Protein 4O1K (pdb70)

Structure (mmCIF, N/CA/C/O backbone):
data_4O1K
#
_entry.id   4O1K
#
_cell.length_a   83.200
_cell.length_b   94.110
_cell.length_c   96.990
_cell.angle_alpha   90.000
_cell.angle_beta   90.000
_cell.angle_gamma   90.000
#
_symmetry.space_group_name_H-M   'F 2 2 2'
#
loop_
_entity.id
_entity.type
_entity.pdbx_description
1 polymer 'Carbonic anhydrase'
2 non-polymer 'ZINC ION'
3 water water
#
loop_
_atom_site.group_PDB
_atom_site.id
_atom_site.type_symbol
_atom_site.label_atom_id
_atom_site.label_alt_id
_atom_site.label_comp_id
_atom_site.label_asym_id
_atom_site.label_entity_id
_atom_site.label_seq_id
_atom_site.pdbx_PDB_ins_code
_atom_site.Cartn_x
_atom_site.Cartn_y
_atom_site.Cartn_z
_atom_site.occupancy
_atom_site.B_iso_or_equiv
_atom_site.auth_seq_id
_atom_site.auth_comp_id
_atom_site.auth_asym_id
_atom_site.auth_atom_id
_atom_site.pdbx_PDB_model_num
ATOM 1 N N . LEU A 1 14 ? 126.658 38.334 -1.477 1.00 105.76 14 LEU A N 1
ATOM 2 C CA . LEU A 1 14 ? 125.625 37.555 -2.143 1.00 104.53 14 LEU A CA 1
ATOM 3 C C . LEU A 1 14 ? 124.281 38.281 -2.014 1.00 105.63 14 LEU A C 1
ATOM 4 O O . LEU A 1 14 ? 123.209 37.666 -2.036 1.00 104.12 14 LEU A O 1
ATOM 9 N N . GLN A 1 15 ? 124.365 39.603 -1.895 1.00 108.25 15 GLN A N 1
ATOM 10 C CA . GLN A 1 15 ? 123.207 40.481 -1.717 1.00 107.34 15 GLN A CA 1
ATOM 11 C C . GLN A 1 15 ? 122.094 40.366 -2.782 1.00 108.33 15 GLN A C 1
ATOM 12 O O . GLN A 1 15 ? 120.924 40.621 -2.492 1.00 106.45 15 GLN A O 1
ATOM 18 N N . GLU A 1 16 ? 122.449 39.965 -4.000 1.00 112.40 16 GLU A N 1
ATOM 19 C CA . GLU A 1 16 ? 121.484 39.908 -5.105 1.00 115.59 16 GLU A CA 1
ATOM 20 C C . GLU A 1 16 ? 120.483 38.733 -5.051 1.00 121.12 16 GLU A C 1
ATOM 21 O O . GLU A 1 16 ? 119.312 38.896 -5.410 1.00 120.55 16 GLU A O 1
ATOM 27 N N . THR A 1 17 ? 120.957 37.568 -4.601 1.00 128.33 17 THR A N 1
ATOM 28 C CA . THR A 1 17 ? 120.199 36.300 -4.577 1.00 134.94 17 THR A CA 1
ATOM 29 C C . THR A 1 17 ? 118.721 36.390 -4.159 1.00 136.61 17 THR A C 1
ATOM 30 O O . THR A 1 17 ? 117.871 35.664 -4.683 1.00 134.96 17 THR A O 1
ATOM 34 N N . HIS A 1 18 ? 118.421 37.280 -3.222 1.00 141.00 18 HIS A N 1
ATOM 35 C CA . HIS A 1 18 ? 117.064 37.404 -2.698 1.00 140.71 18 HIS A CA 1
ATOM 36 C C . HIS A 1 18 ? 116.164 38.302 -3.565 1.00 129.83 18 HIS A C 1
ATOM 37 O O . HIS A 1 18 ? 115.008 37.959 -3.827 1.00 129.21 18 HIS A O 1
ATOM 44 N N . ASP A 1 19 ? 116.708 39.429 -4.028 1.00 115.75 19 ASP A N 1
ATOM 45 C CA . ASP A 1 19 ? 116.005 40.326 -4.946 1.00 104.45 19 ASP A CA 1
ATOM 46 C C . ASP A 1 19 ? 115.588 39.570 -6.208 1.00 93.31 19 ASP A C 1
ATOM 47 O O . ASP A 1 19 ? 114.686 39.994 -6.935 1.00 88.69 19 ASP A O 1
ATOM 52 N N . LYS A 1 20 ? 116.269 38.453 -6.461 1.00 88.59 20 LYS A N 1
ATOM 53 C CA . LYS A 1 20 ? 115.922 37.539 -7.549 1.00 83.27 20 LYS A CA 1
ATOM 54 C C . LYS A 1 20 ? 114.609 36.796 -7.296 1.00 75.01 20 LYS A C 1
ATOM 55 O O . LYS A 1 20 ? 113.866 36.496 -8.236 1.00 73.47 20 LYS A O 1
ATOM 61 N N . VAL A 1 21 ? 114.339 36.478 -6.032 1.00 68.14 21 VAL A N 1
ATOM 62 C CA . VAL A 1 21 ? 113.103 35.797 -5.662 1.00 65.29 21 VAL A CA 1
ATOM 63 C C . VAL A 1 21 ? 111.869 36.610 -6.088 1.00 64.10 21 VAL A C 1
ATOM 64 O O . VAL A 1 21 ? 110.825 36.036 -6.432 1.00 62.80 21 VAL A O 1
ATOM 68 N N . PHE A 1 22 ? 111.988 37.938 -6.097 1.00 56.00 22 PHE A N 1
ATOM 69 C CA . PHE A 1 22 ? 110.856 38.766 -6.487 1.00 55.26 22 PHE A CA 1
ATOM 70 C C . PHE A 1 22 ? 110.617 38.768 -8.003 1.00 55.63 22 PHE A C 1
ATOM 71 O O . PHE A 1 22 ? 109.469 38.812 -8.459 1.00 55.26 22 PHE A O 1
ATOM 79 N N . GLU A 1 23 ? 111.697 38.688 -8.776 1.00 56.53 23 GLU A N 1
ATOM 80 C CA . GLU A 1 23 ? 111.578 38.597 -10.224 1.00 64.29 23 GLU A CA 1
ATOM 81 C C . GLU A 1 23 ? 110.966 37.240 -10.603 1.00 62.61 23 GLU A C 1
ATOM 82 O O . GLU A 1 23 ? 110.104 37.168 -11.474 1.00 63.45 23 GLU A O 1
ATOM 88 N N . ASN A 1 24 ? 111.391 36.172 -9.932 1.00 57.31 24 ASN A N 1
ATOM 89 C CA . ASN A 1 24 ? 110.837 34.849 -10.200 1.00 59.98 24 ASN A CA 1
ATOM 90 C C . ASN A 1 24 ? 109.358 34.751 -9.796 1.00 60.19 24 ASN A C 1
ATOM 91 O O . ASN A 1 24 ? 108.589 33.992 -10.400 1.00 59.07 24 ASN A O 1
ATOM 96 N N . ASN A 1 25 ? 108.972 35.520 -8.777 1.00 56.56 25 ASN A N 1
ATOM 97 C CA . ASN A 1 25 ? 107.568 35.620 -8.375 1.00 57.80 25 ASN A CA 1
ATOM 98 C C . ASN A 1 25 ? 106.685 36.292 -9.434 1.00 61.25 25 ASN A C 1
ATOM 99 O O . ASN A 1 25 ? 105.604 35.790 -9.750 1.00 60.58 25 ASN A O 1
ATOM 104 N N . LYS A 1 26 ? 107.142 37.420 -9.978 1.00 64.13 26 LYS A N 1
ATOM 105 C CA . LYS A 1 26 ? 106.409 38.097 -11.051 1.00 67.75 26 LYS A CA 1
ATOM 106 C C . LYS A 1 26 ? 106.290 37.218 -12.298 1.00 65.83 26 LYS A C 1
ATOM 107 O O . LYS A 1 26 ? 105.235 37.174 -12.943 1.00 62.34 26 LYS A O 1
ATOM 113 N N . SER A 1 27 ? 107.381 36.529 -12.629 1.00 67.19 27 SER A N 1
ATOM 114 C CA . SER A 1 27 ? 107.408 35.585 -13.741 1.00 66.58 27 SER A CA 1
ATOM 115 C C . SER A 1 27 ? 106.388 34.474 -13.548 1.00 66.39 27 SER A C 1
ATOM 116 O O . SER A 1 27 ? 105.680 34.112 -14.487 1.00 68.55 27 SER A O 1
ATOM 119 N N . TRP A 1 28 ? 106.314 33.939 -12.332 1.00 61.40 28 TRP A N 1
ATOM 120 C CA . TRP A 1 28 ? 105.358 32.879 -12.031 1.00 59.90 28 TRP A CA 1
ATOM 121 C C . TRP A 1 28 ? 103.917 33.375 -12.118 1.00 57.70 28 TRP A C 1
ATOM 122 O O . TRP A 1 28 ? 103.058 32.686 -12.665 1.00 58.40 28 TRP A O 1
ATOM 133 N N . ALA A 1 29 ? 103.658 34.564 -11.574 1.00 56.99 29 ALA A N 1
ATOM 134 C CA . ALA A 1 29 ? 102.338 35.196 -11.678 1.00 58.02 29 ALA A CA 1
ATOM 135 C C . ALA A 1 29 ? 101.897 35.417 -13.137 1.00 61.31 29 ALA A C 1
ATOM 136 O O . ALA A 1 29 ? 100.732 35.198 -13.488 1.00 60.42 29 ALA A O 1
ATOM 138 N N . THR A 1 30 ? 102.832 35.862 -13.972 1.00 63.60 30 THR A N 1
ATOM 139 C CA . THR A 1 30 ? 102.527 36.207 -15.358 1.00 68.98 30 THR A CA 1
ATOM 140 C C . THR A 1 30 ? 102.159 34.968 -16.179 1.00 76.12 30 THR A C 1
ATOM 141 O O . THR A 1 30 ? 101.176 34.971 -16.930 1.00 78.51 30 THR A O 1
ATOM 145 N N . GLU A 1 31 ? 102.958 33.916 -16.035 1.00 81.01 31 GLU A N 1
ATOM 146 C CA . GLU A 1 31 ? 102.729 32.670 -16.755 1.00 86.34 31 GLU A CA 1
ATOM 147 C C . GLU A 1 31 ? 101.459 31.969 -16.267 1.00 84.37 31 GLU A C 1
ATOM 148 O O . GLU A 1 31 ? 100.780 31.295 -17.042 1.00 85.71 31 GLU A O 1
ATOM 154 N N . GLN A 1 32 ? 101.135 32.131 -14.986 1.00 77.55 32 GLN A N 1
ATOM 155 C CA . GLN A 1 32 ? 99.941 31.506 -14.431 1.00 77.52 32 GLN A CA 1
ATOM 156 C C . GLN A 1 32 ? 98.678 32.165 -15.000 1.00 78.93 32 GLN A C 1
ATOM 157 O O . GLN A 1 32 ? 97.657 31.499 -15.197 1.00 78.81 32 GLN A O 1
ATOM 163 N N . VAL A 1 33 ? 98.761 33.473 -15.260 1.00 79.77 33 VAL A N 1
ATOM 164 C CA . VAL A 1 33 ? 97.714 34.208 -15.978 1.00 80.56 33 VAL A CA 1
ATOM 165 C C . VAL A 1 33 ? 97.723 33.784 -17.445 1.00 83.34 33 VAL A C 1
ATOM 166 O O . VAL A 1 33 ? 96.672 33.603 -18.061 1.00 85.40 33 VAL A O 1
ATOM 170 N N . ALA A 1 34 ? 98.922 33.612 -17.992 1.00 83.14 34 ALA A N 1
ATOM 171 C CA . ALA A 1 34 ? 99.076 33.061 -19.329 1.00 85.58 34 ALA A CA 1
ATOM 172 C C . ALA A 1 34 ? 98.453 31.666 -19.418 1.00 89.56 34 ALA A C 1
ATOM 173 O O . ALA A 1 34 ? 97.730 31.371 -20.367 1.00 92.93 34 ALA A O 1
ATOM 175 N N . LYS A 1 35 ? 98.733 30.812 -18.435 1.00 89.89 35 LYS A N 1
ATOM 176 C CA . LYS A 1 35 ? 98.168 29.459 -18.406 1.00 90.55 35 LYS A CA 1
ATOM 177 C C . LYS A 1 35 ? 96.647 29.474 -18.189 1.00 91.55 35 LYS A C 1
ATOM 178 O O . LYS A 1 35 ? 95.927 28.631 -18.732 1.00 92.72 35 LYS A O 1
ATOM 184 N N . ASP A 1 36 ? 96.171 30.442 -17.404 1.00 68.11 36 ASP A N 1
ATOM 185 C CA . ASP A 1 36 ? 94.748 30.589 -17.080 1.00 67.85 36 ASP A CA 1
ATOM 186 C C . ASP A 1 36 ? 94.461 32.022 -16.598 1.00 66.73 36 ASP A C 1
ATOM 187 O O . ASP A 1 36 ? 95.026 32.468 -15.601 1.00 64.15 36 ASP A O 1
ATOM 192 N N . PRO A 1 37 ? 93.560 32.736 -17.293 1.00 68.03 37 PRO A N 1
ATOM 193 C CA . PRO A 1 37 ? 93.227 34.139 -16.987 1.00 67.75 37 PRO A CA 1
ATOM 194 C C . PRO A 1 37 ? 92.476 34.348 -15.665 1.00 65.44 37 PRO A C 1
ATOM 195 O O . PRO A 1 37 ? 92.617 35.422 -15.068 1.00 65.47 37 PRO A O 1
ATOM 199 N N . ASP A 1 38 ? 91.684 33.360 -15.241 1.00 65.40 38 ASP A N 1
ATOM 200 C CA . ASP A 1 38 ? 90.929 33.437 -13.983 1.00 64.86 38 ASP A CA 1
ATOM 201 C C . ASP A 1 38 ? 91.667 32.786 -12.815 1.00 61.32 38 ASP A C 1
ATOM 202 O O . ASP A 1 38 ? 91.069 32.536 -11.764 1.00 57.92 38 ASP A O 1
ATOM 207 N N . PHE A 1 39 ? 92.958 32.511 -13.000 1.00 61.27 39 PHE A N 1
ATOM 208 C CA . PHE A 1 39 ? 93.743 31.800 -11.995 1.00 59.65 39 PHE A CA 1
ATOM 209 C C . PHE A 1 39 ? 93.667 32.500 -10.643 1.00 59.30 39 PHE A C 1
ATOM 210 O O . PHE A 1 39 ? 93.438 31.858 -9.614 1.00 56.89 39 PHE A O 1
ATOM 218 N N . PHE A 1 40 ? 93.844 33.819 -10.651 1.00 59.32 40 PHE A N 1
ATOM 219 C CA . PHE A 1 40 ? 93.844 34.589 -9.411 1.00 61.11 40 PHE A CA 1
ATOM 220 C C . PHE A 1 40 ? 92.437 35.025 -9.024 1.00 64.97 40 PHE A C 1
ATOM 221 O O . PHE A 1 40 ? 92.202 35.483 -7.906 1.00 65.76 40 PHE A O 1
ATOM 229 N N . LYS A 1 41 ? 91.502 34.860 -9.952 1.00 68.59 41 LYS A N 1
ATOM 230 C CA . LYS A 1 41 ? 90.092 35.063 -9.657 1.00 72.54 41 LYS A CA 1
ATOM 231 C C . LYS A 1 41 ? 89.551 33.826 -8.925 1.00 74.13 41 LYS A C 1
ATOM 232 O O . LYS A 1 41 ? 88.839 33.943 -7.922 1.00 74.54 41 LYS A O 1
ATOM 238 N N . LYS A 1 42 ? 89.916 32.642 -9.416 1.00 74.24 42 LYS A N 1
ATOM 239 C CA . LYS A 1 42 ? 89.590 31.385 -8.741 1.00 73.79 42 LYS A CA 1
ATOM 240 C C . LYS A 1 42 ? 90.157 31.370 -7.317 1.00 75.11 42 LYS A C 1
ATOM 241 O O . LYS A 1 42 ? 89.439 31.112 -6.346 1.00 76.15 42 LYS A O 1
ATOM 247 N N . LEU A 1 43 ? 91.450 31.667 -7.213 1.00 74.22 43 LEU A N 1
ATOM 248 C CA . LEU A 1 43 ? 92.170 31.740 -5.942 1.00 72.86 43 LEU A CA 1
ATOM 249 C C . LEU A 1 43 ? 91.458 32.561 -4.864 1.00 76.28 43 LEU A C 1
ATOM 250 O O . LEU A 1 43 ? 91.537 32.245 -3.673 1.00 74.16 43 LEU A O 1
ATOM 255 N N . ALA A 1 44 ? 90.761 33.610 -5.288 1.00 82.59 44 ALA A N 1
ATOM 256 C CA . ALA A 1 44 ? 90.201 34.596 -4.366 1.00 88.16 44 ALA A CA 1
ATOM 257 C C . ALA A 1 44 ? 88.916 34.158 -3.656 1.00 91.73 44 ALA A C 1
ATOM 258 O O . ALA A 1 44 ? 88.740 34.428 -2.461 1.00 92.00 44 ALA A O 1
ATOM 260 N N . ALA A 1 45 ? 88.015 33.512 -4.396 1.00 93.94 45 ALA A N 1
ATOM 261 C CA . ALA A 1 45 ? 86.770 33.003 -3.823 1.00 93.66 45 ALA A CA 1
ATOM 262 C C . ALA A 1 45 ? 87.022 31.667 -3.125 1.00 92.19 45 ALA A C 1
ATOM 263 O O . ALA A 1 45 ? 87.202 30.638 -3.777 1.00 92.89 45 ALA A O 1
ATOM 265 N N . GLY A 1 46 ? 87.029 31.690 -1.795 1.00 88.27 46 GLY A N 1
ATOM 266 C CA . GLY A 1 46 ? 87.489 30.554 -1.019 1.00 84.64 46 GLY A CA 1
ATOM 267 C C . GLY A 1 46 ? 86.480 29.488 -0.641 1.00 80.05 46 GLY A C 1
ATOM 268 O O . GLY A 1 46 ? 85.628 29.692 0.229 1.00 78.83 46 GLY A O 1
ATOM 269 N N . GLN A 1 47 ? 86.588 28.339 -1.299 1.00 76.86 47 GLN A N 1
ATOM 270 C CA . GLN A 1 47 ? 85.919 27.129 -0.835 1.00 70.92 47 GLN A CA 1
ATOM 271 C C . GLN A 1 47 ? 86.845 26.471 0.179 1.00 63.75 47 GLN A C 1
ATOM 272 O O . GLN A 1 47 ? 88.062 26.464 -0.019 1.00 63.67 47 GLN A O 1
ATOM 278 N N . ASN A 1 48 ? 86.285 25.960 1.274 1.00 54.18 48 ASN A N 1
ATOM 279 C CA . ASN A 1 48 ? 87.103 25.385 2.336 1.00 49.95 48 ASN A CA 1
ATOM 280 C C . ASN A 1 48 ? 87.931 24.232 1.796 1.00 43.29 48 ASN A C 1
ATOM 281 O O . ASN A 1 48 ? 87.500 23.538 0.881 1.00 36.38 48 ASN A O 1
ATOM 286 N N . PRO A 1 49 ? 89.130 24.022 2.358 1.00 46.62 49 PRO A N 1
ATOM 287 C CA . PRO A 1 49 ? 89.905 22.839 1.971 1.00 45.81 49 PRO A CA 1
ATOM 288 C C . PRO A 1 49 ? 89.156 21.557 2.299 1.00 41.13 49 PRO A C 1
ATOM 289 O O . PRO A 1 49 ? 88.425 21.496 3.295 1.00 42.86 49 PRO A O 1
ATOM 293 N N . GLU A 1 50 ? 89.338 20.544 1.460 1.00 37.23 50 GLU A N 1
ATOM 294 C CA . GLU A 1 50 ? 88.788 19.223 1.714 1.00 36.60 50 GLU A CA 1
ATOM 295 C C . GLU A 1 50 ? 89.753 18.398 2.557 1.00 34.60 50 GLU A C 1
ATOM 296 O O . GLU A 1 50 ? 89.351 17.399 3.161 1.00 35.14 50 GLU A O 1
ATOM 302 N N . TYR A 1 51 ? 91.019 18.817 2.586 1.00 32.85 51 TYR A N 1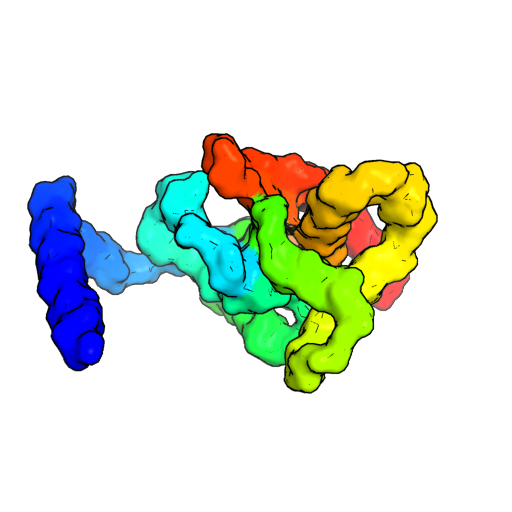
ATOM 303 C CA . TYR A 1 51 ? 92.092 18.071 3.273 1.00 28.56 51 TYR A CA 1
ATOM 304 C C . TYR A 1 51 ? 92.800 18.904 4.306 1.00 30.61 51 TYR A C 1
ATOM 305 O O . TYR A 1 51 ? 93.070 20.086 4.062 1.00 31.60 51 TYR A O 1
ATOM 314 N N . LEU A 1 52 ? 93.142 18.262 5.429 1.00 28.86 52 LEU A N 1
ATOM 315 C CA . LEU A 1 52 ? 94.221 18.693 6.313 1.00 30.18 52 LEU A CA 1
ATOM 316 C C . LEU A 1 52 ? 95.428 17.789 6.023 1.00 30.72 52 LEU A C 1
ATOM 317 O O . LEU A 1 52 ? 95.325 16.571 6.071 1.00 31.91 52 LEU A O 1
ATOM 322 N N . TRP A 1 53 ? 96.557 18.387 5.680 1.00 29.54 53 TRP A N 1
ATOM 323 C CA . TRP A 1 53 ? 97.756 17.633 5.334 1.00 27.17 53 TRP A CA 1
ATOM 324 C C . TRP A 1 53 ? 98.782 17.920 6.402 1.00 25.26 53 TRP A C 1
ATOM 325 O O . TRP A 1 53 ? 99.146 19.080 6.619 1.00 28.99 53 TRP A O 1
ATOM 336 N N . ILE A 1 54 ? 99.270 16.877 7.054 1.00 23.13 54 ILE A N 1
ATOM 337 C CA . ILE A 1 54 ? 100.337 17.021 8.052 1.00 22.31 54 ILE A CA 1
ATOM 338 C C . ILE A 1 54 ? 101.579 16.361 7.478 1.00 27.37 54 ILE A C 1
ATOM 339 O O . ILE A 1 54 ? 101.641 15.133 7.344 1.00 24.59 54 ILE A O 1
ATOM 344 N N . GLY A 1 55 ? 102.557 17.173 7.096 1.00 27.24 55 GLY A N 1
ATOM 345 C CA . GLY A 1 55 ? 103.733 16.631 6.422 1.00 24.55 55 GLY A CA 1
ATOM 346 C C . GLY A 1 55 ? 105.022 17.085 7.068 1.00 25.95 55 GLY A C 1
ATOM 347 O O . GLY A 1 55 ? 105.007 17.767 8.095 1.00 22.20 55 GLY A O 1
ATOM 348 N N . CYS A 1 56 ? 106.155 16.715 6.480 1.00 26.60 56 CYS A N 1
ATOM 349 C CA . CYS A 1 56 ? 107.445 17.042 7.118 1.00 27.41 56 CYS A CA 1
ATOM 350 C C . CYS A 1 56 ? 108.114 18.286 6.534 1.00 31.17 56 CYS A C 1
ATOM 351 O O . CYS A 1 56 ? 108.046 18.541 5.315 1.00 27.29 56 CYS A O 1
ATOM 354 N N . SER A 1 57 ? 108.769 19.060 7.396 1.00 24.44 57 SER A N 1
ATOM 355 C CA . SER A 1 57 ? 109.437 20.279 6.974 1.00 24.77 57 SER A CA 1
ATOM 356 C C . SER A 1 57 ? 110.586 20.011 5.994 1.00 27.48 57 SER A C 1
ATOM 357 O O . SER A 1 57 ? 110.974 20.911 5.252 1.00 29.35 57 SER A O 1
ATOM 360 N N . ASP A 1 58 ? 111.164 18.814 6.055 1.00 25.99 58 ASP A N 1
ATOM 361 C CA . ASP A 1 58 ? 112.332 18.511 5.214 1.00 33.68 58 ASP A CA 1
ATOM 362 C C . ASP A 1 58 ? 112.013 17.661 4.017 1.00 38.98 58 ASP A C 1
ATOM 363 O O . ASP A 1 58 ? 112.936 17.190 3.346 1.00 42.23 58 ASP A O 1
ATOM 368 N N . SER A 1 59 ? 110.725 17.452 3.760 1.00 38.33 59 SER A N 1
ATOM 369 C CA . SER A 1 59 ? 110.290 16.862 2.500 1.00 42.94 59 SER A CA 1
ATOM 370 C C . SER A 1 59 ? 110.487 17.954 1.447 1.00 44.29 59 SER A C 1
ATOM 371 O O . SER A 1 59 ? 110.516 19.134 1.784 1.00 44.05 59 SER A O 1
ATOM 374 N N . ARG A 1 60 ? 110.663 17.577 0.183 1.00 48.68 60 ARG A N 1
ATOM 375 C CA . ARG A 1 60 ? 111.170 18.549 -0.799 1.00 51.69 60 ARG A CA 1
ATOM 376 C C . ARG A 1 60 ? 110.146 19.047 -1.818 1.00 53.12 60 ARG A C 1
ATOM 377 O O . 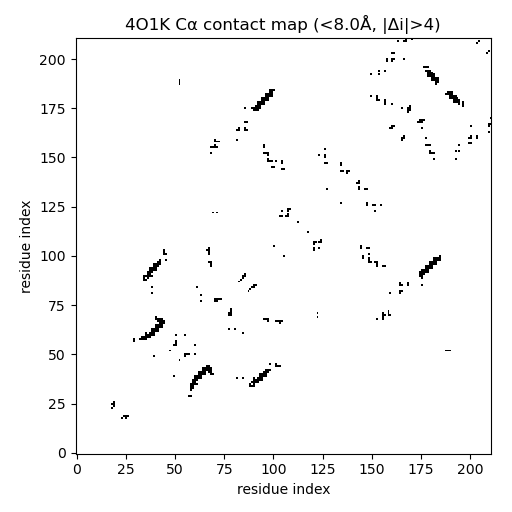ARG A 1 60 ? 110.346 20.085 -2.451 1.00 59.06 60 ARG A O 1
ATOM 385 N N . ILE A 1 61 ? 109.067 18.296 -1.991 1.00 50.08 61 ILE A N 1
ATOM 386 C CA . ILE A 1 61 ? 108.034 18.656 -2.949 1.00 48.66 61 ILE A CA 1
ATOM 387 C C . ILE A 1 61 ? 106.779 18.951 -2.135 1.00 44.29 61 ILE A C 1
ATOM 388 O O . ILE A 1 61 ? 106.450 18.188 -1.235 1.00 43.99 61 ILE A O 1
ATOM 393 N N . PRO A 1 62 ? 106.084 20.055 -2.445 1.00 41.43 62 PRO A N 1
ATOM 394 C CA . PRO A 1 62 ? 104.822 20.432 -1.791 1.00 42.03 62 PRO A CA 1
ATOM 395 C C . PRO A 1 62 ? 103.723 19.400 -2.050 1.00 42.49 62 PRO A C 1
ATOM 396 O O . PRO A 1 62 ? 103.685 18.812 -3.131 1.00 39.41 62 PRO A O 1
ATOM 400 N N . ALA A 1 63 ? 102.846 19.200 -1.067 1.00 41.36 63 ALA A N 1
ATOM 401 C CA . ALA A 1 63 ? 101.727 18.263 -1.171 1.00 40.24 63 ALA A CA 1
ATOM 402 C C . ALA A 1 63 ? 100.899 18.466 -2.427 1.00 42.26 63 ALA A C 1
ATOM 403 O O . ALA A 1 63 ? 100.416 17.502 -3.044 1.00 45.08 63 ALA A O 1
ATOM 405 N N . GLU A 1 64 ? 100.723 19.738 -2.769 1.00 48.09 64 GLU A N 1
ATOM 406 C CA . GLU A 1 64 ? 99.883 20.161 -3.876 1.00 53.62 64 GLU A CA 1
ATOM 407 C C . GLU A 1 64 ? 100.443 19.631 -5.189 1.00 56.15 64 GLU A C 1
ATOM 408 O O . GLU A 1 64 ? 99.698 19.267 -6.104 1.00 58.96 64 GLU A O 1
ATOM 414 N N . GLN A 1 65 ? 101.768 19.569 -5.262 1.00 56.90 65 GLN A N 1
ATOM 415 C CA . GLN A 1 65 ? 102.450 18.977 -6.409 1.00 58.06 65 GLN A CA 1
ATOM 416 C C . GLN A 1 65 ? 102.302 17.455 -6.443 1.00 52.56 65 GLN A C 1
ATOM 417 O O . GLN A 1 65 ? 101.831 16.893 -7.433 1.00 52.93 65 GLN A O 1
ATOM 423 N N . ILE A 1 66 ? 102.727 16.804 -5.359 1.00 45.33 66 ILE A N 1
ATOM 424 C CA . ILE A 1 66 ? 102.682 15.347 -5.212 1.00 45.40 66 ILE A CA 1
ATOM 425 C C . ILE A 1 66 ? 101.313 14.757 -5.522 1.00 49.98 66 ILE A C 1
ATOM 426 O O . ILE A 1 66 ? 101.211 13.641 -6.054 1.00 54.13 66 ILE A O 1
ATOM 431 N N . THR A 1 67 ? 100.259 15.489 -5.167 1.00 49.67 67 THR A N 1
ATOM 432 C CA . THR A 1 67 ? 98.916 14.910 -5.176 1.00 49.47 67 THR A CA 1
ATOM 433 C C . THR A 1 67 ? 98.040 15.382 -6.317 1.00 50.68 67 THR A C 1
ATOM 434 O O . THR A 1 67 ? 97.015 14.756 -6.597 1.00 49.45 67 THR A O 1
ATOM 438 N N . GLY A 1 68 ? 98.427 16.491 -6.944 1.00 54.63 68 GLY A N 1
ATOM 439 C CA . GLY A 1 68 ? 97.648 17.092 -8.015 1.00 59.95 68 GLY A CA 1
ATOM 440 C C . GLY A 1 68 ? 96.464 17.889 -7.493 1.00 60.84 68 GLY A C 1
ATOM 441 O O . GLY A 1 68 ? 95.564 18.254 -8.260 1.00 60.41 68 GLY A O 1
ATOM 442 N N . LEU A 1 69 ? 96.467 18.154 -6.187 1.00 56.43 69 LEU A N 1
ATOM 443 C CA . LEU A 1 69 ? 95.396 18.916 -5.556 1.00 52.80 69 LEU A CA 1
ATOM 444 C C . LEU A 1 69 ? 95.422 20.382 -5.972 1.00 52.98 69 LEU A C 1
ATOM 445 O O . LEU A 1 69 ? 96.483 20.953 -6.237 1.00 55.64 69 LEU A O 1
ATOM 450 N N . GLN A 1 70 ? 94.245 20.990 -6.027 1.00 51.01 70 GLN A N 1
ATOM 451 C CA . GLN A 1 70 ? 94.148 22.387 -6.436 1.00 52.40 70 GLN A CA 1
ATOM 452 C C . GLN A 1 70 ? 94.472 23.335 -5.288 1.00 52.07 70 GLN A C 1
ATOM 453 O O . GLN A 1 70 ? 94.325 22.964 -4.128 1.00 50.95 70 GLN A O 1
ATOM 459 N N . PRO A 1 71 ? 94.951 24.552 -5.604 1.00 51.06 71 PRO A N 1
ATOM 460 C CA . PRO A 1 71 ? 95.286 25.498 -4.530 1.00 52.55 71 PRO A CA 1
ATOM 461 C C . PRO A 1 71 ? 94.069 25.789 -3.659 1.00 52.90 71 PRO A C 1
ATOM 462 O O . PRO A 1 71 ? 92.977 26.073 -4.170 1.00 54.88 71 PRO A O 1
ATOM 466 N N . GLY A 1 72 ? 94.252 25.694 -2.350 1.00 50.81 72 GLY A N 1
ATOM 467 C CA . GLY A 1 72 ? 93.159 25.919 -1.428 1.00 51.50 72 GLY A CA 1
ATOM 468 C C . GLY A 1 72 ? 92.472 24.621 -1.055 1.00 49.59 72 GLY A C 1
ATOM 469 O O . GLY A 1 72 ? 91.620 24.604 -0.164 1.00 51.91 72 GLY A O 1
ATOM 470 N N . ASP A 1 73 ? 92.833 23.530 -1.726 1.00 45.23 73 ASP A N 1
ATOM 471 C CA . ASP A 1 73 ? 92.202 22.252 -1.435 1.00 44.46 73 ASP A CA 1
ATOM 472 C C . ASP A 1 73 ? 92.824 21.643 -0.207 1.00 43.32 73 ASP A C 1
ATOM 473 O O . ASP A 1 73 ? 92.203 20.809 0.443 1.00 37.44 73 ASP A O 1
ATOM 478 N N . ALA A 1 74 ? 94.060 22.044 0.081 1.00 38.45 74 ALA A N 1
ATOM 479 C CA . ALA A 1 74 ? 94.775 21.509 1.236 1.00 36.52 74 ALA A CA 1
ATOM 480 C C . ALA A 1 74 ? 95.135 22.602 2.217 1.00 34.21 74 ALA A C 1
ATOM 481 O O . ALA A 1 74 ? 95.660 23.677 1.875 1.00 37.31 74 ALA A O 1
ATOM 483 N N . PHE A 1 75 ? 94.823 22.320 3.460 1.00 33.17 75 PHE A N 1
ATOM 484 C CA . PHE A 1 75 ? 95.249 23.132 4.567 1.00 32.20 75 PHE A CA 1
ATOM 485 C C . PHE A 1 75 ? 96.467 22.395 5.065 1.00 27.63 75 PHE A C 1
ATOM 486 O O . PHE A 1 75 ? 96.355 21.216 5.344 1.00 26.66 75 PHE A O 1
ATOM 494 N N . VAL A 1 76 ? 97.625 23.057 5.200 1.00 26.10 76 VAL A N 1
ATOM 495 C CA . VAL A 1 76 ? 98.881 22.325 5.379 1.00 24.34 76 VAL A CA 1
ATOM 496 C C . VAL A 1 76 ? 99.619 22.691 6.679 1.00 26.47 76 VAL A C 1
ATOM 497 O O . VAL A 1 76 ? 99.834 23.875 6.976 1.00 28.38 76 VAL A O 1
ATOM 501 N N . HIS A 1 77 ? 99.971 21.676 7.450 1.00 24.59 77 HIS A N 1
ATOM 502 C CA . HIS A 1 77 ? 100.888 21.847 8.574 1.00 26.25 77 HIS A CA 1
ATOM 503 C C . HIS A 1 77 ? 102.145 21.059 8.239 1.00 24.47 77 HIS A C 1
ATOM 504 O O . HIS A 1 77 ? 102.055 19.926 7.836 1.00 24.01 77 HIS A O 1
ATOM 511 N N . ARG A 1 78 ? 103.321 21.656 8.413 1.00 24.99 78 ARG A N 1
ATOM 512 C CA . ARG A 1 78 ? 104.550 20.894 8.196 1.00 22.80 78 ARG A CA 1
ATOM 513 C C . ARG A 1 78 ? 105.465 21.115 9.372 1.00 20.51 78 ARG A C 1
ATOM 514 O O . ARG A 1 78 ? 105.682 22.281 9.782 1.00 24.23 78 ARG A O 1
ATOM 522 N N . ASN A 1 79 ? 105.989 20.014 9.917 1.00 21.42 79 ASN A N 1
ATOM 523 C CA . ASN A 1 79 ? 106.909 20.129 11.068 1.00 23.53 79 ASN A CA 1
ATOM 524 C C . ASN A 1 79 ? 107.986 19.075 10.942 1.00 25.08 79 ASN A C 1
ATOM 525 O O . ASN A 1 79 ? 107.927 18.281 10.027 1.00 25.96 79 ASN A O 1
ATOM 530 N N . ILE A 1 80 ? 108.982 19.070 11.819 1.00 22.80 80 ILE A N 1
ATOM 531 C CA . ILE A 1 80 ? 110.064 18.092 11.659 1.00 24.81 80 ILE A CA 1
ATOM 532 C C . ILE A 1 80 ? 109.533 16.682 11.951 1.00 27.31 80 ILE A C 1
ATOM 533 O O . ILE A 1 80 ? 109.093 16.373 13.069 1.00 22.27 80 ILE A O 1
ATOM 538 N N . ALA A 1 81 ? 109.569 15.838 10.915 1.00 26.76 81 ALA A N 1
ATOM 539 C CA . ALA A 1 81 ? 109.136 14.442 10.951 1.00 29.60 81 ALA A CA 1
ATOM 540 C C . ALA A 1 81 ? 107.641 14.233 11.103 1.00 30.26 81 ALA A C 1
ATOM 541 O O . ALA A 1 81 ? 107.196 13.170 11.517 1.00 31.30 81 ALA A O 1
ATOM 543 N N . ASN A 1 82 ? 106.861 15.241 10.712 1.00 28.92 82 ASN A N 1
ATOM 544 C CA . ASN A 1 82 ? 105.412 15.095 10.600 1.00 26.36 82 ASN A CA 1
ATOM 545 C C . ASN A 1 82 ? 104.775 14.506 11.855 1.00 25.63 82 ASN A C 1
ATOM 546 O O . ASN A 1 82 ? 104.003 13.532 11.773 1.00 23.28 82 ASN A O 1
ATOM 551 N N . LEU A 1 83 ? 105.133 15.085 13.007 1.00 22.74 83 LEU A N 1
ATOM 552 C CA . LEU A 1 83 ? 104.649 14.610 14.301 1.00 22.40 83 LEU A CA 1
ATOM 553 C C . LEU A 1 83 ? 103.317 15.216 14.737 1.00 22.79 83 LEU A C 1
ATOM 554 O O . LEU A 1 83 ? 103.026 16.400 14.484 1.00 25.05 83 LEU A O 1
ATOM 559 N N . VAL A 1 84 ? 102.510 14.401 15.431 1.00 22.40 84 VAL A N 1
ATOM 560 C CA . VAL A 1 84 ? 101.282 14.895 16.052 1.00 22.59 84 VAL A CA 1
ATOM 561 C C . VAL A 1 84 ? 101.435 14.626 17.555 1.00 24.89 84 VAL A C 1
ATOM 562 O O . VAL A 1 84 ? 101.169 13.504 18.017 1.00 25.59 84 VAL A O 1
ATOM 566 N N . CYS A 1 85 ? 101.917 15.639 18.283 1.00 27.32 85 CYS A N 1
ATOM 567 C CA . CYS A 1 85 ? 102.265 15.486 19.720 1.00 30.55 85 CYS A CA 1
ATOM 568 C C . CYS A 1 85 ? 101.126 16.027 20.574 1.00 32.85 85 CYS A C 1
ATOM 569 O O . CYS A 1 85 ? 100.632 17.132 20.323 1.00 32.84 85 CYS A O 1
ATOM 572 N N . ASN A 1 86 ? 100.711 15.293 21.602 1.00 35.84 86 ASN A N 1
ATOM 573 C CA . ASN A 1 86 ? 99.538 15.762 22.328 1.00 39.73 86 ASN A CA 1
ATOM 574 C C . ASN A 1 86 ? 99.723 17.048 23.137 1.00 35.56 86 ASN A C 1
ATOM 575 O O . ASN A 1 86 ? 98.755 17.732 23.432 1.00 44.87 86 ASN A O 1
ATOM 580 N N . THR A 1 87 ? 100.940 17.440 23.473 1.00 30.30 87 THR A N 1
ATOM 581 C CA . THR A 1 87 ? 101.062 18.718 24.153 1.00 31.11 87 THR A CA 1
ATOM 582 C C . THR A 1 87 ? 101.585 19.844 23.257 1.00 30.31 87 THR A C 1
ATOM 583 O O . THR A 1 87 ? 102.012 20.914 23.734 1.00 33.09 87 THR A O 1
ATOM 587 N N . ASP A 1 88 ? 101.534 19.592 21.947 1.00 28.49 88 ASP A N 1
ATOM 588 C CA . ASP A 1 88 ? 101.910 20.589 20.955 1.00 26.27 88 ASP A CA 1
ATOM 589 C C . ASP A 1 88 ? 100.668 21.333 20.502 1.00 22.51 88 ASP A C 1
ATOM 590 O O . ASP A 1 88 ? 99.910 20.814 19.687 1.00 27.47 88 ASP A O 1
ATOM 595 N N . LEU A 1 89 ? 100.457 22.528 21.036 1.00 22.09 89 LEU A N 1
ATOM 596 C CA . LEU A 1 89 ? 99.267 23.345 20.710 1.00 23.34 89 LEU A CA 1
ATOM 597 C C . LEU A 1 89 ? 99.235 23.750 19.255 1.00 23.09 89 LEU A C 1
ATOM 598 O O . LEU A 1 89 ? 98.173 23.994 18.692 1.00 27.16 89 LEU A O 1
ATOM 603 N N . ASN A 1 90 ? 100.409 23.851 18.652 1.00 24.32 90 ASN A N 1
ATOM 604 C CA . ASN A 1 90 ? 100.509 24.234 17.249 1.00 24.56 90 ASN A CA 1
ATOM 605 C C . ASN A 1 90 ? 99.641 23.243 16.422 1.00 23.38 90 ASN A C 1
ATOM 606 O O . ASN A 1 90 ? 98.571 23.622 15.847 1.00 28.48 90 ASN A O 1
ATOM 611 N N . VAL A 1 91 ? 100.043 21.972 16.430 1.00 23.17 91 VAL A N 1
ATOM 612 C CA . VAL A 1 91 ? 99.328 20.951 15.651 1.00 24.48 91 VAL A CA 1
ATOM 613 C C . VAL A 1 91 ? 97.947 20.639 16.206 1.00 27.92 91 VAL A C 1
ATOM 614 O O . VAL A 1 91 ? 97.002 20.396 15.433 1.00 27.61 91 VAL A O 1
ATOM 618 N N . MET A 1 92 ? 97.814 20.626 17.531 1.00 25.08 92 MET A N 1
ATOM 619 C CA . MET A 1 92 ? 96.509 20.295 18.101 1.00 29.98 92 MET A CA 1
ATOM 620 C C . MET A 1 92 ? 95.463 21.324 17.705 1.00 32.29 92 MET A C 1
ATOM 621 O O . MET A 1 92 ? 94.318 20.992 17.344 1.00 30.82 92 MET A O 1
ATOM 626 N N . SER A 1 93 ? 95.869 22.581 17.716 1.00 31.10 93 SER A N 1
ATOM 627 C CA . SER A 1 93 ? 94.942 23.639 17.365 1.00 37.79 93 SER A CA 1
ATOM 628 C C . SER A 1 93 ? 94.679 23.591 15.864 1.00 37.51 93 SER A C 1
ATOM 629 O O . SER A 1 93 ? 93.547 23.853 15.408 1.00 39.01 93 SER A O 1
ATOM 632 N N . VAL A 1 94 ? 95.679 23.219 15.070 1.00 29.97 94 VAL A N 1
ATOM 633 C CA . VAL A 1 94 ? 95.318 23.068 13.662 1.00 37.57 94 VAL A CA 1
ATOM 634 C C . VAL A 1 94 ? 94.368 21.873 13.320 1.00 32.14 94 VAL A C 1
ATOM 635 O O . VAL A 1 94 ? 93.508 21.990 12.428 1.00 33.93 94 VAL A O 1
ATOM 639 N N . ILE A 1 95 ? 94.488 20.755 14.033 1.00 26.56 95 ILE A N 1
ATOM 640 C CA . ILE A 1 95 ? 93.561 19.630 13.848 1.00 27.59 95 ILE A CA 1
ATOM 641 C C . ILE A 1 95 ? 92.166 20.068 14.279 1.00 29.53 95 ILE A C 1
ATOM 642 O O . ILE A 1 95 ? 91.150 19.862 13.564 1.00 29.80 95 ILE A O 1
ATOM 647 N N . GLU A 1 96 ? 92.101 20.676 15.454 1.00 29.84 96 GLU A N 1
ATOM 648 C CA . GLU A 1 96 ? 90.823 21.166 15.961 1.00 36.84 96 GLU A CA 1
ATOM 649 C C . GLU A 1 96 ? 90.144 22.101 14.957 1.00 38.66 96 GLU A C 1
ATOM 650 O O . GLU A 1 96 ? 88.947 21.958 14.655 1.00 39.95 96 GLU A O 1
ATOM 656 N N . TYR A 1 97 ? 90.919 23.046 14.430 1.00 39.58 97 TYR A N 1
ATOM 657 C CA . TYR A 1 97 ? 90.413 24.062 13.506 1.00 42.21 97 TYR A CA 1
ATOM 658 C C . TYR A 1 97 ? 89.990 23.493 12.161 1.00 38.69 97 TYR A C 1
ATOM 659 O O . TYR A 1 97 ? 88.971 23.906 11.585 1.00 42.73 97 TYR A O 1
ATOM 668 N N . ALA A 1 98 ? 90.769 22.543 11.661 1.00 32.96 98 ALA A N 1
ATOM 669 C CA . ALA A 1 98 ? 90.478 21.898 10.379 1.00 33.88 98 ALA A CA 1
ATOM 670 C C . ALA A 1 98 ? 89.232 21.036 10.466 1.00 33.75 98 ALA A C 1
ATOM 671 O O . ALA A 1 98 ? 88.405 21.019 9.544 1.00 34.26 98 ALA A O 1
ATOM 673 N N . VAL A 1 99 ? 89.086 20.310 11.569 1.00 33.02 99 VAL A N 1
ATOM 674 C CA . VAL A 1 99 ? 87.955 19.388 11.693 1.00 3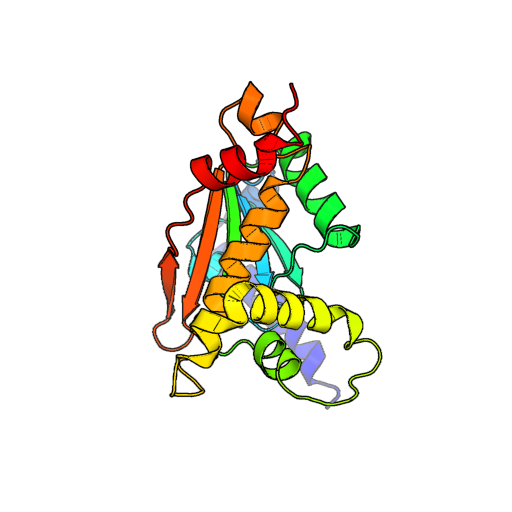4.95 99 VAL A CA 1
ATOM 675 C C . VAL A 1 99 ? 86.678 20.135 12.021 1.00 37.98 99 VAL A C 1
ATOM 676 O O . VAL A 1 99 ? 85.630 19.929 11.401 1.00 39.21 99 VAL A O 1
ATOM 680 N N . LYS A 1 100 ? 86.760 21.006 13.013 1.00 34.72 100 LYS A N 1
ATOM 681 C CA . LYS A 1 100 ? 85.549 21.625 13.540 1.00 41.39 100 LYS A CA 1
ATOM 682 C C . LYS A 1 100 ? 85.068 22.842 12.758 1.00 44.33 100 LYS A C 1
ATOM 683 O O . LYS A 1 100 ? 83.864 23.034 12.578 1.00 47.57 100 LYS A O 1
ATOM 689 N N . HIS A 1 101 ? 85.998 23.657 12.280 1.00 46.22 101 HIS A N 1
ATOM 690 C CA . HIS A 1 101 ? 85.630 24.912 11.645 1.00 49.47 101 HIS A CA 1
ATOM 691 C C . HIS A 1 101 ? 85.778 24.893 10.121 1.00 48.47 101 HIS A C 1
ATOM 692 O O . HIS A 1 101 ? 84.995 25.532 9.414 1.00 47.29 101 HIS A O 1
ATOM 699 N N . LEU A 1 102 ? 86.753 24.149 9.599 1.00 44.45 102 LEU A N 1
ATOM 700 C CA . LEU A 1 102 ? 86.862 24.005 8.142 1.00 45.36 102 LEU A CA 1
ATOM 701 C C . LEU A 1 102 ? 86.083 22.800 7.599 1.00 43.84 102 LEU A C 1
ATOM 702 O O . LEU A 1 102 ? 85.797 22.741 6.399 1.00 43.20 102 LEU A O 1
ATOM 707 N N . LYS A 1 103 ? 85.765 21.838 8.473 1.00 38.01 103 LYS A N 1
ATOM 708 C CA . LYS A 1 103 ? 84.993 20.649 8.082 1.00 35.90 103 LYS A CA 1
ATOM 709 C C . LYS A 1 103 ? 85.692 19.883 6.960 1.00 36.25 103 LYS A C 1
ATOM 710 O O . LYS A 1 103 ? 85.088 19.465 5.967 1.00 34.59 103 LYS A O 1
ATOM 716 N N . VAL A 1 104 ? 86.993 19.714 7.152 1.00 30.85 104 VAL A N 1
ATOM 717 C CA . VAL A 1 104 ? 87.849 18.938 6.299 1.00 32.11 104 VAL A CA 1
ATOM 718 C C . VAL A 1 104 ? 87.294 17.503 6.181 1.00 33.89 104 VAL A C 1
ATOM 719 O O . VAL A 1 104 ? 86.753 16.979 7.150 1.00 32.38 104 VAL A O 1
ATOM 723 N N . LYS A 1 105 ? 87.353 16.901 4.988 1.00 28.98 105 LYS A N 1
ATOM 724 C CA . LYS A 1 105 ? 86.841 15.544 4.801 1.00 32.78 105 LYS A CA 1
ATOM 725 C C . LYS A 1 105 ? 87.915 14.479 4.995 1.00 32.43 105 LYS A C 1
ATOM 726 O O . LYS A 1 105 ? 87.602 13.293 5.230 1.00 32.31 105 LYS A O 1
ATOM 732 N N . HIS A 1 106 ? 89.177 14.902 4.896 1.00 32.92 106 HIS A N 1
ATOM 733 C CA . HIS A 1 106 ? 90.306 13.994 4.974 1.00 30.85 106 HIS A CA 1
ATOM 734 C C . HIS A 1 106 ? 91.408 14.596 5.842 1.00 31.97 106 HIS A C 1
ATOM 735 O O . HIS A 1 106 ? 91.658 15.800 5.800 1.00 30.39 106 HIS A O 1
ATOM 742 N N . ILE A 1 107 ? 92.082 13.756 6.622 1.00 34.95 107 ILE A N 1
ATOM 743 C CA . ILE A 1 107 ? 93.316 14.196 7.278 1.00 27.18 107 ILE A CA 1
ATOM 744 C C . ILE A 1 107 ? 94.383 13.201 6.840 1.00 27.58 107 ILE A C 1
ATOM 745 O O . ILE A 1 107 ? 94.187 12.012 6.962 1.00 28.20 107 ILE A O 1
ATOM 750 N N . VAL A 1 108 ? 95.488 13.683 6.279 1.00 27.39 108 VAL A N 1
ATOM 751 C CA . VAL A 1 108 ? 96.547 12.796 5.792 1.00 22.38 108 VAL A CA 1
ATOM 752 C C . VAL A 1 108 ? 97.768 13.115 6.635 1.00 23.06 108 VAL A C 1
ATOM 753 O O . VAL A 1 108 ? 98.082 14.288 6.794 1.00 26.65 108 VAL A O 1
ATOM 757 N N . VAL A 1 109 ? 98.439 12.092 7.155 1.00 22.47 109 VAL A N 1
ATOM 758 C CA . VAL A 1 109 ? 99.790 12.267 7.693 1.00 25.57 109 VAL A CA 1
ATOM 759 C C . VAL A 1 109 ? 100.682 11.670 6.633 1.00 23.88 109 VAL A C 1
ATOM 760 O O . VAL A 1 109 ? 100.543 10.491 6.299 1.00 25.78 109 VAL A O 1
ATOM 764 N N . CYS A 1 110 ? 101.584 12.486 6.086 1.00 22.71 110 CYS A N 1
ATOM 765 C CA . CYS A 1 110 ? 102.460 12.001 5.026 1.00 25.04 110 CYS A CA 1
ATOM 766 C C . CYS A 1 110 ? 103.893 12.029 5.497 1.00 28.63 110 CYS A C 1
ATOM 767 O O . CYS A 1 110 ? 104.436 13.110 5.785 1.00 28.88 110 CYS A O 1
ATOM 770 N N . GLY A 1 111 ? 104.512 10.859 5.603 1.00 26.53 111 GLY A N 1
ATOM 771 C CA . GLY A 1 111 ? 105.931 10.849 5.911 1.00 26.95 111 GLY A CA 1
ATOM 772 C C . GLY A 1 111 ? 106.692 10.748 4.604 1.00 28.19 111 GLY A C 1
ATOM 773 O O . GLY A 1 111 ? 106.088 10.779 3.528 1.00 28.00 111 GLY A O 1
ATOM 774 N N . HIS A 1 112 ? 108.012 10.619 4.685 1.00 31.17 112 HIS A N 1
ATOM 775 C CA . HIS A 1 112 ? 108.777 10.469 3.446 1.00 30.81 112 HIS A CA 1
ATOM 776 C C . HIS A 1 112 ? 110.065 9.729 3.722 1.00 30.80 112 HIS A C 1
ATOM 777 O O . HIS A 1 112 ? 110.667 9.889 4.793 1.00 29.62 112 HIS A O 1
ATOM 784 N N . TYR A 1 113 ? 110.464 8.867 2.786 1.00 32.58 113 TYR A N 1
ATOM 785 C CA . TYR A 1 113 ? 111.699 8.109 2.994 1.00 36.08 113 TYR A CA 1
ATOM 786 C C . TYR A 1 113 ? 112.868 9.052 2.889 1.00 38.69 113 TYR A C 1
ATOM 787 O O . TYR A 1 113 ? 112.815 10.040 2.138 1.00 39.64 113 TYR A O 1
ATOM 796 N N . GLY A 1 114 ? 113.928 8.754 3.634 1.00 42.46 114 GLY A N 1
ATOM 797 C CA . GLY A 1 114 ? 115.082 9.626 3.632 1.00 44.67 114 GLY A CA 1
ATOM 798 C C . GLY A 1 114 ? 114.923 10.777 4.605 1.00 44.17 114 GLY A C 1
ATOM 799 O O . GLY A 1 114 ? 115.790 11.642 4.670 1.00 45.20 114 GLY A O 1
ATOM 800 N N . CYS A 1 115 ? 113.833 10.773 5.374 1.00 37.84 115 CYS A N 1
ATOM 801 C CA . CYS A 1 115 ? 113.545 11.849 6.318 1.00 34.13 115 CYS A CA 1
ATOM 802 C C . CYS A 1 115 ? 114.702 12.186 7.238 1.00 37.23 115 CYS A C 1
ATOM 803 O O . CYS A 1 115 ? 115.168 11.335 8.011 1.00 36.91 115 CYS A O 1
ATOM 806 N N . GLY A 1 116 ? 115.160 13.432 7.155 1.00 39.31 116 GLY A N 1
ATOM 807 C CA . GLY A 1 116 ? 116.270 13.887 7.973 1.00 37.71 116 GLY A CA 1
ATOM 808 C C . GLY A 1 116 ? 115.973 13.903 9.456 1.00 36.83 116 GLY A C 1
ATOM 809 O O . GLY A 1 116 ? 116.865 13.647 10.272 1.00 32.96 116 GLY A O 1
ATOM 810 N N . GLY A 1 117 ? 114.732 14.210 9.811 1.00 35.06 117 GLY A N 1
ATOM 811 C CA . GLY A 1 117 ? 114.338 14.291 11.207 1.00 37.21 117 GLY A CA 1
ATOM 812 C C . GLY A 1 117 ? 114.360 12.944 11.899 1.00 32.27 117 GLY A C 1
ATOM 813 O O . GLY A 1 117 ? 114.885 12.824 13.001 1.00 34.42 117 GLY A O 1
ATOM 814 N N . VAL A 1 118 ? 113.790 11.932 11.246 1.00 31.61 118 VAL A N 1
ATOM 815 C CA . VAL A 1 118 ? 113.862 10.545 11.710 1.00 30.59 118 VAL A CA 1
ATOM 816 C C . VAL A 1 118 ? 115.323 10.072 11.855 1.00 38.20 118 VAL A C 1
ATOM 817 O O . VAL A 1 118 ? 115.764 9.581 12.947 1.00 40.94 118 VAL A O 1
ATOM 821 N N . LYS A 1 119 ? 116.110 10.274 10.800 1.00 35.94 119 LYS A N 1
ATOM 822 C CA . LYS A 1 119 ? 117.529 9.918 10.903 1.00 39.11 119 LYS A CA 1
ATOM 823 C C . LYS A 1 119 ? 118.252 10.622 12.069 1.00 43.69 119 LYS A C 1
ATOM 824 O O . LYS A 1 119 ? 119.033 9.997 12.795 1.00 44.12 119 LYS A O 1
ATOM 830 N N . ALA A 1 120 ? 117.988 11.909 12.256 1.00 43.08 120 ALA A N 1
ATOM 831 C CA . ALA A 1 120 ? 118.613 12.670 13.341 1.00 44.15 120 ALA A CA 1
ATOM 832 C C . ALA A 1 120 ? 118.129 12.218 14.724 1.00 43.11 120 ALA A C 1
ATOM 833 O O . ALA A 1 120 ? 118.871 12.306 15.721 1.00 37.03 120 ALA A O 1
ATOM 835 N N . ALA A 1 121 ? 116.872 11.779 14.789 1.00 40.85 121 ALA A N 1
ATOM 836 C CA . ALA A 1 121 ? 116.308 11.223 16.015 1.00 37.94 121 ALA A CA 1
ATOM 837 C C . ALA A 1 121 ? 117.116 10.012 16.379 1.00 39.33 121 ALA A C 1
ATOM 838 O O . ALA A 1 121 ? 117.370 9.759 17.560 1.00 38.62 121 ALA A O 1
ATOM 840 N N . MET A 1 122 ? 117.506 9.249 15.359 1.00 41.39 122 MET A N 1
ATOM 841 C CA . MET A 1 122 ? 118.248 8.026 15.634 1.00 42.74 122 MET A CA 1
ATOM 842 C C . MET A 1 122 ? 119.763 8.202 15.898 1.00 46.31 122 MET A C 1
ATOM 843 O O . MET A 1 122 ? 120.483 7.221 16.126 1.00 45.93 122 MET A O 1
ATOM 848 N N . THR A 1 123 ? 120.236 9.446 15.919 1.00 48.99 123 THR A N 1
ATOM 849 C CA . THR A 1 123 ? 121.648 9.710 16.233 1.00 53.23 123 THR A CA 1
ATOM 850 C C . THR A 1 123 ? 121.786 10.073 17.715 1.00 50.02 123 THR A C 1
ATOM 851 O O . THR A 1 123 ? 121.157 11.023 18.184 1.00 47.76 123 THR A O 1
ATOM 855 N N . PRO A 1 124 ? 122.601 9.307 18.464 1.00 50.51 124 PRO A N 1
ATOM 856 C CA . PRO A 1 124 ? 122.698 9.539 19.910 1.00 49.95 124 PRO A CA 1
ATOM 857 C C . PRO A 1 124 ? 123.557 10.741 20.246 1.00 52.92 124 PRO A C 1
ATOM 858 O O . PRO A 1 124 ? 124.680 10.559 20.733 1.00 61.79 124 PRO A O 1
ATOM 862 N N . LYS A 1 125 ? 123.048 11.943 20.004 1.00 45.19 125 LYS A N 1
ATOM 863 C CA . LYS A 1 125 ? 123.788 13.150 20.334 1.00 51.00 125 LYS A CA 1
ATOM 864 C C . LYS A 1 125 ? 122.929 14.237 20.954 1.00 51.82 125 LYS A C 1
ATOM 865 O O . LYS A 1 125 ? 121.688 14.190 20.911 1.00 49.78 125 LYS A O 1
ATOM 871 N N . ASP A 1 126 ? 123.605 15.211 21.550 1.00 52.04 126 ASP A N 1
ATOM 872 C CA . ASP A 1 126 ? 122.942 16.344 22.170 1.00 51.32 126 ASP A CA 1
ATOM 873 C C . ASP A 1 126 ? 122.621 17.383 21.091 1.00 52.14 126 ASP A C 1
ATOM 874 O O . ASP A 1 126 ? 123.527 18.033 20.552 1.00 50.94 126 ASP A O 1
ATOM 879 N N . LEU A 1 127 ? 121.335 17.511 20.760 1.00 47.39 127 LEU A N 1
ATOM 880 C CA . LEU A 1 127 ? 120.890 18.451 19.725 1.00 43.57 127 LEU A CA 1
ATOM 881 C C . LEU A 1 127 ? 120.104 19.619 20.332 1.00 39.02 127 LEU A C 1
ATOM 882 O O . LEU A 1 127 ? 119.301 20.259 19.648 1.00 38.20 127 LEU A O 1
ATOM 887 N N . GLY A 1 128 ? 120.338 19.886 21.614 1.00 41.39 128 GLY A N 1
ATOM 888 C CA . GLY A 1 128 ? 119.722 21.025 22.289 1.00 45.05 128 GLY A CA 1
ATOM 889 C C . GLY A 1 128 ? 118.207 20.976 22.303 1.00 42.75 128 GLY A C 1
ATOM 890 O O . GLY A 1 128 ? 117.619 19.973 22.723 1.00 37.35 128 GLY A O 1
ATOM 891 N N . LEU A 1 129 ? 117.593 22.065 21.837 1.00 45.37 129 LEU A N 1
ATOM 892 C CA . LEU A 1 129 ? 116.141 22.204 21.698 1.00 44.77 129 LEU A CA 1
ATOM 893 C C . LEU A 1 129 ? 115.496 21.092 20.911 1.00 41.92 129 LEU A C 1
ATOM 894 O O . LEU A 1 129 ? 114.329 20.757 21.138 1.00 46.12 129 LEU A O 1
ATOM 899 N N . MET A 1 130 ? 116.224 20.540 19.945 1.00 33.52 130 MET A N 1
ATOM 900 C CA . MET A 1 130 ? 115.670 19.462 19.151 1.00 36.35 130 MET A CA 1
ATOM 901 C C . MET A 1 130 ? 115.454 18.188 19.976 1.00 34.21 130 MET A C 1
ATOM 902 O O . MET A 1 130 ? 114.638 17.342 19.585 1.00 32.61 130 MET A O 1
ATOM 907 N N . ASN A 1 131 ? 116.159 18.040 21.105 1.00 29.61 131 ASN A N 1
ATOM 908 C CA . ASN A 1 131 ? 116.120 16.760 21.800 1.00 29.64 131 ASN A CA 1
ATOM 909 C C . ASN A 1 131 ? 114.696 16.342 22.185 1.00 25.85 131 ASN A C 1
ATOM 910 O O . ASN A 1 131 ? 114.290 15.241 21.864 1.00 28.33 131 ASN A O 1
ATOM 915 N N . PRO A 1 132 ? 113.938 17.211 22.874 1.00 27.64 132 PRO A N 1
ATOM 916 C CA . PRO A 1 132 ? 112.627 16.676 23.255 1.00 31.13 132 PRO A CA 1
ATOM 917 C C . PRO A 1 132 ? 111.708 16.501 22.035 1.00 27.58 132 PRO A C 1
ATOM 918 O O . PRO A 1 132 ? 110.794 15.664 22.074 1.00 27.79 132 PRO A O 1
ATOM 922 N N . TRP A 1 133 ? 111.944 17.251 20.957 1.00 25.25 133 TRP A N 1
ATOM 923 C CA . TRP A 1 133 ? 111.134 17.012 19.756 1.00 24.19 133 TRP A CA 1
ATOM 924 C C . TRP A 1 133 ? 111.418 15.643 19.145 1.00 23.64 133 TRP A C 1
ATOM 925 O O . TRP A 1 133 ? 110.494 14.846 18.911 1.00 28.73 133 TRP A O 1
ATOM 936 N N . LEU A 1 134 ? 112.690 15.347 18.885 1.00 28.96 134 LEU A N 1
ATOM 937 C CA . LEU A 1 134 ? 113.069 14.060 18.315 1.00 31.49 134 LEU A CA 1
ATOM 938 C C . LEU A 1 134 ? 112.814 12.891 19.245 1.00 31.43 134 LEU A C 1
ATOM 939 O O . LEU A 1 134 ? 112.702 11.740 18.798 1.00 29.30 134 LEU A O 1
ATOM 944 N N . ARG A 1 135 ? 112.702 13.177 20.541 1.00 24.97 135 ARG A N 1
ATOM 945 C CA . ARG A 1 135 ? 112.392 12.114 21.489 1.00 25.07 135 ARG A CA 1
ATOM 946 C C . ARG A 1 135 ? 111.124 11.387 21.079 1.00 26.98 135 ARG A C 1
ATOM 947 O O . ARG A 1 135 ? 111.013 10.168 21.255 1.00 28.18 135 ARG A O 1
ATOM 955 N N . ASN A 1 136 ? 110.170 12.109 20.495 1.00 27.01 136 ASN A N 1
ATOM 956 C CA . ASN A 1 136 ? 108.907 11.459 20.095 1.00 25.48 136 ASN A CA 1
ATOM 957 C C . ASN A 1 136 ? 109.118 10.337 19.119 1.00 30.36 136 ASN A C 1
ATOM 958 O O . ASN A 1 136 ? 108.371 9.345 19.093 1.00 32.28 136 ASN A O 1
ATOM 963 N N . ILE A 1 137 ? 110.139 10.501 18.289 1.00 29.74 137 ILE A N 1
ATOM 964 C CA . ILE A 1 137 ? 110.413 9.527 17.266 1.00 27.37 137 ILE A CA 1
ATOM 965 C C . ILE A 1 137 ? 111.084 8.327 17.923 1.00 32.16 137 ILE A C 1
ATOM 966 O O . ILE A 1 137 ? 110.809 7.162 17.582 1.00 32.07 137 ILE A O 1
ATOM 971 N N . ARG A 1 138 ? 111.958 8.607 18.883 1.00 29.93 138 ARG A N 1
ATOM 972 C CA . ARG A 1 138 ? 112.572 7.526 19.610 1.00 30.60 138 ARG A CA 1
ATOM 973 C C . ARG A 1 138 ? 111.494 6.749 20.360 1.00 29.55 138 ARG A C 1
ATOM 974 O O . ARG A 1 138 ? 111.588 5.537 20.466 1.00 29.96 138 ARG A O 1
ATOM 982 N N . ASP A 1 139 ? 110.438 7.433 20.811 1.00 28.25 139 ASP A N 1
ATOM 983 C CA . ASP A 1 139 ? 109.327 6.763 21.470 1.00 28.38 139 ASP A CA 1
ATOM 984 C C . ASP A 1 139 ? 108.627 5.821 20.496 1.00 29.81 139 ASP A C 1
ATOM 985 O O . ASP A 1 139 ? 108.265 4.688 20.851 1.00 31.15 139 ASP A O 1
ATOM 990 N N . VAL A 1 140 ? 108.438 6.267 19.251 1.00 29.00 140 VAL A N 1
ATOM 991 C CA . VAL A 1 140 ? 107.883 5.363 18.235 1.00 30.87 140 VAL A CA 1
ATOM 992 C C . VAL A 1 140 ? 108.734 4.098 18.092 1.00 30.75 140 VAL A C 1
ATOM 993 O O . VAL A 1 140 ? 108.204 2.962 18.118 1.00 31.01 140 VAL A O 1
ATOM 997 N N . TYR A 1 141 ? 110.054 4.268 17.981 1.00 32.67 141 TYR A N 1
ATOM 998 C CA . TYR A 1 141 ? 110.964 3.105 17.907 1.00 33.26 141 TYR A CA 1
ATOM 999 C C . TYR A 1 141 ? 110.714 2.131 19.050 1.00 36.86 141 TYR A C 1
ATOM 1000 O O . TYR A 1 141 ? 110.567 0.924 18.830 1.00 36.59 141 TYR A O 1
ATOM 1009 N N . ARG A 1 142 ? 110.693 2.649 20.276 1.00 35.68 142 ARG A N 1
ATOM 1010 C CA . ARG A 1 142 ? 110.534 1.791 21.439 1.00 36.00 142 ARG A CA 1
ATOM 1011 C C . ARG A 1 142 ? 109.192 1.053 21.417 1.00 37.30 142 ARG A C 1
ATOM 1012 O O . ARG A 1 142 ? 109.109 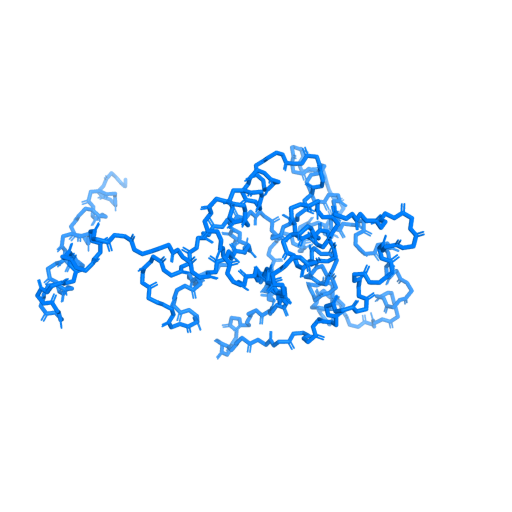-0.075 21.877 1.00 41.04 142 ARG A O 1
ATOM 1020 N N . LEU A 1 143 ? 108.164 1.659 20.821 1.00 39.39 143 LEU A N 1
ATOM 1021 C CA . LEU A 1 143 ? 106.846 1.036 20.743 1.00 41.61 143 LEU A CA 1
ATOM 1022 C C . LEU A 1 143 ? 106.840 -0.180 19.820 1.00 45.37 143 LEU A C 1
ATOM 1023 O O . LEU A 1 143 ? 105.917 -0.999 19.861 1.00 46.16 143 LEU A O 1
ATOM 1028 N N . HIS A 1 144 ? 107.859 -0.283 18.975 1.00 44.52 144 HIS A N 1
ATOM 1029 C CA . HIS A 1 144 ? 107.932 -1.347 17.992 1.00 40.16 144 HIS A CA 1
ATOM 1030 C C . HIS A 1 144 ? 109.332 -1.928 18.007 1.00 39.08 144 HIS A C 1
ATOM 1031 O O . HIS A 1 144 ? 109.849 -2.385 16.989 1.00 37.89 144 HIS A O 1
ATOM 1038 N N . GLU A 1 145 ? 109.933 -1.933 19.193 1.00 39.41 145 GLU A N 1
ATOM 1039 C CA . GLU A 1 145 ? 111.349 -2.224 19.323 1.00 37.11 145 GLU A CA 1
ATOM 1040 C C . GLU A 1 145 ? 111.709 -3.612 18.801 1.00 41.84 145 GLU A C 1
ATOM 1041 O O . GLU A 1 145 ? 112.734 -3.790 18.124 1.00 44.00 145 GLU A O 1
ATOM 1047 N N . LYS A 1 146 ? 110.858 -4.583 19.132 1.00 39.96 146 LYS A N 1
ATOM 1048 C CA . LYS A 1 146 ? 111.055 -5.973 18.736 1.00 50.12 146 LYS A CA 1
ATOM 1049 C C . LYS A 1 146 ? 111.081 -6.117 17.221 1.00 51.15 146 L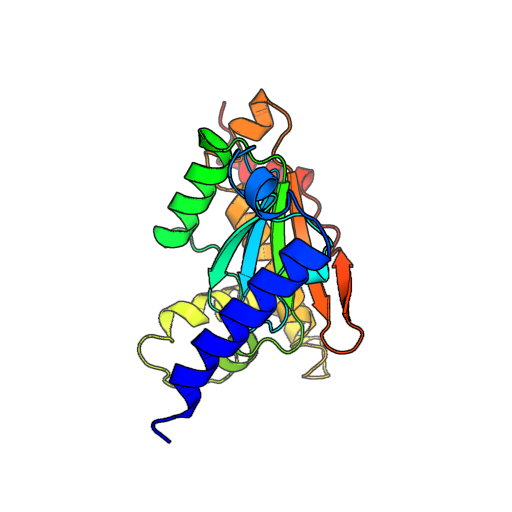YS A C 1
ATOM 1050 O O . LYS A 1 146 ? 111.967 -6.777 16.677 1.00 55.81 146 LYS A O 1
ATOM 1056 N N . GLU A 1 147 ? 110.102 -5.512 16.551 1.00 48.95 147 GLU A N 1
ATOM 1057 C CA . GLU A 1 147 ? 110.001 -5.610 15.091 1.00 47.58 147 GLU A CA 1
ATOM 1058 C C . GLU A 1 147 ? 111.181 -4.903 14.437 1.00 46.27 147 GLU A C 1
ATOM 1059 O O . GLU A 1 147 ? 111.790 -5.429 13.503 1.00 46.66 147 GLU A O 1
ATOM 1065 N N . LEU A 1 148 ? 111.509 -3.716 14.942 1.00 41.20 148 LEU A N 1
ATOM 1066 C CA . LEU A 1 148 ? 112.551 -2.902 14.329 1.00 42.27 148 LEU A CA 1
ATOM 1067 C C . LEU A 1 148 ? 113.942 -3.515 14.492 1.00 43.71 148 LEU A C 1
ATOM 1068 O O . LEU A 1 148 ? 114.697 -3.607 13.515 1.00 47.85 148 LEU A O 1
ATOM 1073 N N . ASP A 1 149 ? 114.269 -3.939 15.711 1.00 44.78 149 ASP A N 1
ATOM 1074 C CA . ASP A 1 149 ? 115.560 -4.551 15.989 1.00 49.54 149 ASP A CA 1
ATOM 1075 C C . ASP A 1 149 ? 115.777 -5.812 15.173 1.00 50.25 149 ASP A C 1
ATOM 1076 O O . ASP A 1 149 ? 116.907 -6.161 14.873 1.00 55.96 149 ASP A O 1
ATOM 1081 N N . ALA A 1 150 ? 114.696 -6.499 14.822 1.00 53.56 150 ALA A N 1
ATOM 1082 C CA . ALA A 1 150 ? 114.797 -7.739 14.037 1.00 56.43 150 ALA A CA 1
ATOM 1083 C C . ALA A 1 150 ? 115.306 -7.493 12.611 1.00 57.79 150 ALA A C 1
ATOM 1084 O O . ALA A 1 150 ? 115.931 -8.366 12.007 1.00 63.08 150 ALA A O 1
ATOM 1086 N N . ILE A 1 151 ? 114.998 -6.316 12.070 1.00 55.45 151 ILE A N 1
ATOM 1087 C CA . ILE A 1 151 ? 115.442 -5.917 10.739 1.00 55.58 151 ILE A CA 1
ATOM 1088 C C . ILE A 1 151 ? 116.948 -5.661 10.716 1.00 58.64 151 ILE A C 1
ATOM 1089 O O . ILE A 1 151 ? 117.432 -4.675 11.274 1.00 56.57 151 ILE A O 1
ATOM 1094 N N . ALA A 1 152 ? 117.681 -6.549 10.050 1.00 62.14 152 ALA A N 1
ATOM 1095 C CA . ALA A 1 152 ? 119.138 -6.464 10.001 1.00 64.34 152 ALA A CA 1
ATOM 1096 C C . ALA A 1 152 ? 119.659 -5.197 9.314 1.00 64.92 152 ALA A C 1
ATOM 1097 O O . ALA A 1 152 ? 120.458 -4.456 9.897 1.00 67.20 152 ALA A O 1
ATOM 1099 N N . ASP A 1 153 ? 119.229 -4.965 8.076 1.00 62.02 153 ASP A N 1
ATOM 1100 C CA . ASP A 1 153 ? 119.707 -3.812 7.320 1.00 62.70 153 ASP A CA 1
ATOM 1101 C C . ASP A 1 153 ? 119.240 -2.528 7.967 1.00 59.55 153 ASP A C 1
ATOM 1102 O O . ASP A 1 153 ? 118.065 -2.388 8.323 1.00 55.67 153 ASP A O 1
ATOM 1107 N N . GLU A 1 154 ? 120.174 -1.594 8.100 1.00 60.88 154 GLU A N 1
ATOM 1108 C CA . GLU A 1 154 ? 119.932 -0.312 8.740 1.00 61.73 154 GLU A CA 1
ATOM 1109 C C . GLU A 1 154 ? 118.974 0.573 7.950 1.00 55.27 154 GLU A C 1
ATOM 1110 O O . GLU A 1 154 ? 118.062 1.173 8.522 1.00 46.32 154 GLU A O 1
ATOM 1116 N N . GLU A 1 155 ? 119.185 0.671 6.640 1.00 58.14 155 GLU A N 1
ATOM 1117 C CA . GLU A 1 155 ? 118.329 1.524 5.833 1.00 58.43 155 GLU A CA 1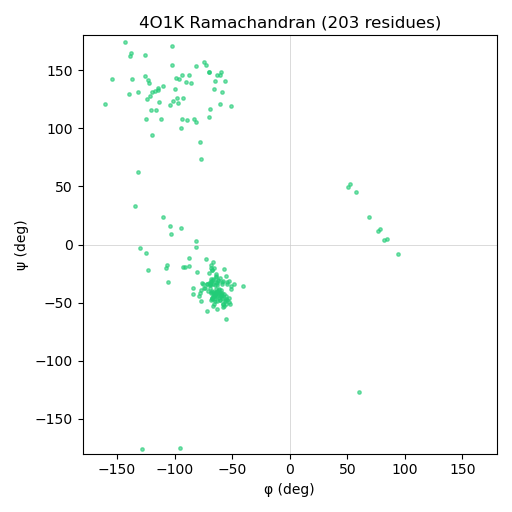
ATOM 1118 C C . GLU A 1 155 ? 116.904 0.976 5.817 1.00 56.50 155 GLU A C 1
ATOM 1119 O O . GLU A 1 155 ? 115.949 1.738 5.974 1.00 57.73 155 GLU A O 1
ATOM 1125 N N . ALA A 1 156 ? 116.771 -0.341 5.646 1.00 53.16 156 ALA A N 1
ATOM 1126 C CA . ALA A 1 156 ? 115.466 -1.009 5.727 1.00 51.39 156 ALA A CA 1
ATOM 1127 C C . ALA A 1 156 ? 114.771 -0.712 7.071 1.00 47.95 156 ALA A C 1
ATOM 1128 O O . ALA A 1 156 ? 113.563 -0.424 7.123 1.00 43.49 156 ALA A O 1
ATOM 1130 N N . ARG A 1 157 ? 115.546 -0.793 8.153 1.00 43.94 157 ARG A N 1
ATOM 1131 C CA . ARG A 1 157 ? 115.046 -0.427 9.481 1.00 39.69 157 ARG A CA 1
ATOM 1132 C C . ARG A 1 157 ? 114.555 1.020 9.545 1.00 38.80 157 ARG A C 1
ATOM 1133 O O . ARG A 1 157 ? 113.506 1.297 10.122 1.00 40.24 157 ARG A O 1
ATOM 1141 N N A TYR A 1 158 ? 115.307 1.904 8.915 0.70 40.23 158 TYR A N 1
ATOM 1142 N N B TYR A 1 158 ? 115.309 1.966 8.979 0.30 40.74 158 TYR A N 1
ATOM 1143 C CA A TYR A 1 158 ? 115.035 3.326 8.906 0.70 42.31 158 TYR A CA 1
ATOM 1144 C CA B TYR A 1 158 ? 114.868 3.369 9.029 0.30 41.13 158 TYR A CA 1
ATOM 1145 C C A TYR A 1 158 ? 113.732 3.617 8.141 0.70 40.54 158 TYR A C 1
ATOM 1146 C C B TYR A 1 158 ? 113.640 3.606 8.164 0.30 40.18 158 TYR A C 1
ATOM 1147 O O A TYR A 1 158 ? 112.889 4.409 8.585 0.70 38.62 158 TYR A O 1
ATOM 1148 O O B TYR A 1 158 ? 112.785 4.412 8.525 0.30 38.71 158 TYR A O 1
ATOM 1165 N N . GLU A 1 159 ? 113.551 2.938 7.014 1.00 40.25 159 GLU A N 1
ATOM 1166 C CA . GLU A 1 159 ? 112.344 3.097 6.193 1.00 38.94 159 GLU A CA 1
ATOM 1167 C C . GLU A 1 159 ? 111.132 2.560 6.959 1.00 35.87 159 GLU A C 1
ATOM 1168 O O . GLU A 1 159 ? 110.030 3.159 6.936 1.00 38.07 159 GLU A O 1
ATOM 1174 N N . ARG A 1 160 ? 111.348 1.450 7.667 1.00 36.34 160 ARG A N 1
ATOM 1175 C CA . ARG A 1 160 ? 110.271 0.873 8.446 1.00 35.17 160 ARG A CA 1
ATOM 1176 C C . ARG A 1 160 ? 109.889 1.843 9.547 1.00 34.90 160 ARG A C 1
ATOM 1177 O O . ARG A 1 160 ? 108.715 2.018 9.816 1.00 32.46 160 ARG A O 1
ATOM 1185 N N . LEU A 1 161 ? 110.880 2.465 10.190 1.00 33.98 161 LEU A N 1
ATOM 1186 C CA . LEU A 1 161 ? 110.616 3.482 11.219 1.00 30.97 161 LEU A CA 1
ATOM 1187 C C . LEU A 1 161 ? 109.830 4.667 10.674 1.00 31.28 161 LEU A C 1
ATOM 1188 O O . LEU A 1 161 ? 108.949 5.213 11.351 1.00 26.32 161 LEU A O 1
ATOM 1193 N N . VAL A 1 162 ? 110.149 5.078 9.455 1.00 26.09 162 VAL A N 1
ATOM 1194 C CA . VAL A 1 162 ? 109.428 6.185 8.824 1.00 25.90 162 VAL A CA 1
ATOM 1195 C C . VAL A 1 162 ? 107.956 5.792 8.732 1.00 27.42 162 VAL A C 1
ATOM 1196 O O . VAL A 1 162 ? 107.034 6.602 9.080 1.00 27.44 162 VAL A O 1
ATOM 1200 N N . GLU A 1 163 ? 107.740 4.540 8.308 1.00 29.53 163 GLU A N 1
ATOM 1201 C CA . GLU A 1 163 ? 106.371 4.021 8.120 1.00 29.96 163 GLU A CA 1
ATOM 1202 C C . GLU A 1 163 ? 105.604 3.928 9.455 1.00 27.58 163 GLU A C 1
ATOM 1203 O O . GLU A 1 163 ? 104.445 4.371 9.584 1.00 30.26 163 GLU A O 1
ATOM 1209 N N . LEU A 1 164 ? 106.221 3.287 10.434 1.00 28.20 164 LEU A N 1
ATOM 1210 C CA . LEU A 1 164 ? 105.609 3.189 11.759 1.00 27.47 164 LEU A CA 1
ATOM 1211 C C . LEU A 1 164 ? 105.342 4.542 12.389 1.00 27.43 164 LEU A C 1
ATOM 1212 O O . LEU A 1 164 ? 104.392 4.698 13.157 1.00 28.20 164 LEU A O 1
ATOM 1217 N N . ASN A 1 165 ? 106.211 5.514 12.132 1.00 28.77 165 ASN A N 1
ATOM 1218 C CA . ASN A 1 165 ? 105.983 6.865 12.634 1.00 29.09 165 ASN A CA 1
ATOM 1219 C C . ASN A 1 165 ? 104.722 7.404 12.003 1.00 28.47 165 ASN A C 1
ATOM 1220 O O . ASN A 1 165 ? 103.878 7.946 12.689 1.00 26.13 165 ASN A O 1
ATOM 1225 N N . VAL A 1 166 ? 104.592 7.281 10.685 1.00 25.63 166 VAL A N 1
ATOM 1226 C CA . VAL A 1 166 ? 103.321 7.717 10.080 1.00 24.75 166 VAL A CA 1
ATOM 1227 C C . VAL A 1 166 ? 102.116 7.048 10.773 1.00 26.15 166 VAL A C 1
ATOM 1228 O O . VAL A 1 166 ? 101.162 7.733 11.164 1.00 28.27 166 VAL A O 1
ATOM 1232 N N . TYR A 1 167 ? 102.171 5.723 10.936 1.00 26.34 167 TYR A N 1
ATOM 1233 C CA . TYR A 1 167 ? 101.065 4.991 11.606 1.00 27.31 167 TYR A CA 1
ATOM 1234 C C . TYR A 1 167 ? 100.763 5.539 13.024 1.00 29.50 167 TYR A C 1
ATOM 1235 O O . TYR A 1 167 ? 99.603 5.805 13.368 1.00 30.04 167 TYR A O 1
ATOM 1244 N N . GLU A 1 168 ? 101.804 5.716 13.839 1.00 28.15 168 GLU A N 1
ATOM 1245 C CA . GLU A 1 168 ? 101.635 6.230 15.206 1.00 27.15 168 GLU A CA 1
ATOM 1246 C C . GLU A 1 168 ? 101.090 7.653 15.237 1.00 29.11 168 GLU A C 1
ATOM 1247 O O . GLU A 1 168 ? 100.261 7.972 16.111 1.00 27.92 168 GLU A O 1
ATOM 1253 N N . GLN A 1 169 ? 101.529 8.511 14.304 1.00 25.21 169 GLN A N 1
ATOM 1254 C CA . GLN A 1 169 ? 100.996 9.881 14.272 1.00 26.65 169 GLN A CA 1
ATOM 1255 C C . GLN A 1 169 ? 99.540 9.882 13.817 1.00 23.70 169 GLN A C 1
ATOM 1256 O O . GLN A 1 169 ? 98.720 10.699 14.280 1.00 24.12 169 GLN A O 1
ATOM 1262 N N . CYS A 1 170 ? 99.194 8.951 12.928 1.00 25.28 170 CYS A N 1
ATOM 1263 C CA . CYS A 1 170 ? 97.772 8.749 12.619 1.00 28.98 170 CYS A CA 1
ATOM 1264 C C . CYS A 1 170 ? 96.955 8.340 13.872 1.00 31.20 170 CYS A C 1
ATOM 1265 O O . CYS A 1 170 ? 95.852 8.862 14.109 1.00 29.07 170 CYS A O 1
ATOM 1268 N N . ARG A 1 171 ? 97.470 7.370 14.626 1.00 25.78 171 ARG A N 1
ATOM 1269 C CA . ARG A 1 171 ? 96.828 7.012 15.891 1.00 27.95 171 ARG A CA 1
ATOM 1270 C C . ARG A 1 171 ? 96.639 8.258 16.755 1.00 29.63 171 ARG A C 1
ATOM 1271 O O . ARG A 1 171 ? 95.570 8.447 17.334 1.00 30.21 171 ARG A O 1
ATOM 1279 N N . ASN A 1 172 ? 97.669 9.104 16.873 1.00 27.12 172 ASN A N 1
ATOM 1280 C CA . ASN A 1 172 ? 97.527 10.336 17.677 1.00 29.47 172 ASN A CA 1
ATOM 1281 C C . ASN A 1 172 ? 96.482 11.307 17.157 1.00 27.08 172 ASN A C 1
ATOM 1282 O O . ASN A 1 172 ? 95.870 12.035 17.951 1.00 25.79 172 ASN A O 1
ATOM 1287 N N . VAL A 1 173 ? 96.280 11.349 15.831 1.00 24.38 173 VAL A N 1
ATOM 1288 C CA . VAL A 1 173 ? 95.176 12.171 15.301 1.00 22.73 173 VAL A CA 1
ATOM 1289 C C . VAL A 1 173 ? 93.841 11.576 15.751 1.00 23.96 173 VAL A C 1
ATOM 1290 O O . VAL A 1 173 ? 92.930 12.316 16.178 1.00 26.17 173 VAL A O 1
ATOM 1294 N N . VAL A 1 174 ? 93.741 10.250 15.720 1.00 24.58 174 VAL A N 1
ATOM 1295 C CA . VAL A 1 174 ? 92.462 9.610 16.120 1.00 27.07 174 VAL A CA 1
ATOM 1296 C C . VAL A 1 174 ? 92.047 9.822 17.582 1.00 29.05 174 VAL A C 1
ATOM 1297 O O . VAL A 1 174 ? 90.839 9.796 17.934 1.00 31.29 174 VAL A O 1
ATOM 1301 N N . LYS A 1 175 ? 93.035 10.029 18.441 1.00 27.90 175 LYS A N 1
ATOM 1302 C CA . LYS A 1 175 ? 92.762 10.275 19.862 1.00 28.26 175 LYS A CA 1
ATOM 1303 C C . LYS A 1 175 ? 92.059 11.589 20.108 1.00 30.72 175 LYS A C 1
ATOM 1304 O O . LYS A 1 175 ? 91.421 11.769 21.163 1.00 31.82 175 LYS A O 1
ATOM 1310 N N . THR A 1 176 ? 92.170 12.526 19.157 1.00 28.72 176 THR A N 1
ATOM 1311 C CA . THR A 1 176 ? 91.587 13.853 19.381 1.00 29.68 176 THR A CA 1
ATOM 1312 C C . THR A 1 176 ? 90.083 13.814 19.492 1.00 33.67 176 THR A C 1
ATOM 1313 O O . THR A 1 176 ? 89.425 13.064 18.778 1.00 31.85 176 THR A O 1
ATOM 1317 N N . ALA A 1 177 ? 89.544 14.617 20.411 1.00 35.73 177 ALA A N 1
ATOM 1318 C CA . ALA A 1 177 ? 88.103 14.694 20.630 1.00 38.42 177 ALA A CA 1
ATOM 1319 C C . ALA A 1 177 ? 87.385 15.178 19.377 1.00 39.75 177 ALA A C 1
ATOM 1320 O O . ALA A 1 177 ? 86.304 14.679 19.042 1.00 42.03 177 ALA A O 1
ATOM 1322 N N . ALA A 1 178 ? 88.004 16.131 18.682 1.00 39.27 178 ALA A N 1
ATOM 1323 C CA . ALA A 1 178 ? 87.416 16.725 17.483 1.00 41.74 178 ALA A CA 1
ATOM 1324 C C . ALA A 1 178 ? 87.151 15.631 16.465 1.00 37.35 178 ALA A C 1
ATOM 1325 O O . ALA A 1 178 ? 86.020 15.489 15.947 1.00 42.21 178 ALA A O 1
ATOM 1327 N N . LEU A 1 179 ? 88.206 14.872 16.168 1.00 31.57 179 LEU A N 1
ATOM 1328 C CA . LEU A 1 179 ? 88.120 13.780 15.191 1.00 33.36 179 LEU A CA 1
ATOM 1329 C C . LEU A 1 179 ? 87.026 12.786 15.551 1.00 33.35 179 LEU A C 1
ATOM 1330 O O . LEU A 1 179 ? 86.183 12.442 14.710 1.00 33.18 179 LEU A O 1
ATOM 1335 N N A GLN A 1 180 ? 87.022 12.323 16.801 0.60 31.45 180 GLN A N 1
ATOM 1336 N N B GLN A 1 180 ? 87.028 12.327 16.799 0.40 31.87 180 GLN A N 1
ATOM 1337 C CA A GLN A 1 180 ? 86.050 11.303 17.201 0.60 34.32 180 GLN A CA 1
ATOM 1338 C CA B GLN A 1 180 ? 86.062 11.317 17.221 0.40 34.48 180 GLN A CA 1
ATOM 1339 C C A GLN A 1 180 ? 84.611 11.801 17.137 0.60 38.14 180 GLN A C 1
ATOM 1340 C C B GLN A 1 180 ? 84.622 11.800 17.142 0.40 38.15 180 GLN A C 1
ATOM 1341 O 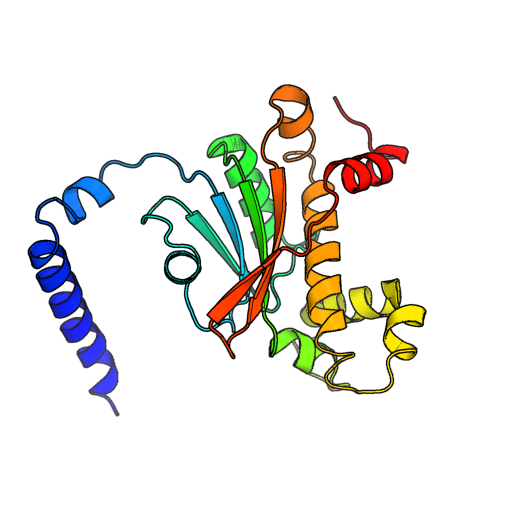O A GLN A 1 180 ? 83.726 11.103 16.630 0.60 39.52 180 GLN A O 1
ATOM 1342 O O B GLN A 1 180 ? 83.749 11.093 16.625 0.40 39.47 180 GLN A O 1
ATOM 1353 N N . GLN A 1 181 ? 84.380 13.003 17.652 1.00 42.69 181 GLN A N 1
ATOM 1354 C CA . GLN A 1 181 ? 83.046 13.599 17.617 1.00 47.12 181 GLN A CA 1
ATOM 1355 C C . GLN A 1 181 ? 82.554 13.745 16.180 1.00 48.23 181 GLN A C 1
ATOM 1356 O O . GLN A 1 181 ? 81.457 13.270 15.842 1.00 51.50 181 GLN A O 1
ATOM 1362 N N . SER A 1 182 ? 83.367 14.380 15.335 1.00 46.07 182 SER A N 1
ATOM 1363 C CA . SER A 1 182 ? 82.991 14.554 13.932 1.00 43.01 182 SER A CA 1
ATOM 1364 C C . SER A 1 182 ? 82.727 13.214 13.256 1.00 42.13 182 SER A C 1
ATOM 1365 O O . SER A 1 182 ? 81.736 13.061 12.528 1.00 44.25 182 SER A O 1
ATOM 1368 N N . TYR A 1 183 ? 83.589 12.231 13.497 1.00 42.20 183 TYR A N 1
ATOM 1369 C CA . TYR A 1 183 ? 83.420 10.940 12.844 1.00 45.67 183 TYR A CA 1
ATOM 1370 C C . TYR A 1 183 ? 82.136 10.236 13.276 1.00 47.99 183 TYR A C 1
ATOM 1371 O O . TYR A 1 183 ? 81.406 9.679 12.437 1.00 44.29 183 TYR A O 1
ATOM 1380 N N . ALA A 1 184 ? 81.857 10.277 14.574 1.00 50.30 184 ALA A N 1
ATOM 1381 C CA . ALA A 1 184 ? 80.615 9.728 15.110 1.00 54.14 184 ALA A CA 1
ATOM 1382 C C . ALA A 1 184 ? 79.403 10.351 14.417 1.00 57.06 184 ALA A C 1
ATOM 1383 O O . ALA A 1 184 ? 78.519 9.642 13.930 1.00 58.88 184 ALA A O 1
ATOM 1385 N N . GLU A 1 185 ? 79.386 11.680 14.374 1.00 58.86 185 GLU A N 1
ATOM 1386 C CA . GLU A 1 185 ? 78.253 12.462 13.883 1.00 63.48 185 GLU A CA 1
ATOM 1387 C C . GLU A 1 185 ? 78.098 12.426 12.361 1.00 59.57 185 GLU A C 1
ATOM 1388 O O . GLU A 1 185 ? 76.969 12.399 11.838 1.00 58.92 185 GLU A O 1
ATOM 1394 N N . ASN A 1 186 ? 79.230 12.434 11.660 1.00 51.42 186 ASN A N 1
ATOM 1395 C CA . ASN A 1 186 ? 79.249 12.755 10.241 1.00 51.90 186 ASN A CA 1
ATOM 1396 C C . ASN A 1 186 ? 79.858 11.670 9.361 1.00 47.15 186 ASN A C 1
ATOM 1397 O O . ASN A 1 186 ? 79.591 11.618 8.162 1.00 48.01 186 ASN A O 1
ATOM 1402 N N . GLY A 1 187 ? 80.680 10.805 9.941 1.00 45.52 187 GLY A N 1
ATOM 1403 C CA . GLY A 1 187 ? 81.375 9.804 9.148 1.00 45.68 187 GLY A CA 1
ATOM 1404 C C . GLY A 1 187 ? 82.624 10.363 8.478 1.00 46.34 187 GLY A C 1
ATOM 1405 O O . GLY A 1 187 ? 83.291 9.671 7.692 1.00 48.78 187 GLY A O 1
ATOM 1406 N N . PHE A 1 188 ? 82.932 11.625 8.773 1.00 40.24 188 PHE A N 1
ATOM 1407 C CA . PHE A 1 188 ? 84.174 12.247 8.300 1.00 38.54 188 PHE A CA 1
ATOM 1408 C C . PHE A 1 188 ? 84.764 13.092 9.430 1.00 33.40 188 PHE A C 1
ATOM 1409 O O . PHE A 1 188 ? 84.052 13.409 10.384 1.00 36.40 188 PHE A O 1
ATOM 1417 N N . PRO A 1 189 ? 86.069 13.449 9.357 1.00 33.49 189 PRO A N 1
ATOM 1418 C CA . PRO A 1 189 ? 87.068 13.100 8.343 1.00 34.31 189 PRO A CA 1
ATOM 1419 C C . PRO A 1 189 ? 87.554 11.671 8.470 1.00 36.07 189 PRO A C 1
ATOM 1420 O O . PRO A 1 189 ? 87.463 11.055 9.536 1.00 34.90 189 PRO A O 1
ATOM 1424 N N . VAL A 1 190 ? 88.065 11.133 7.371 1.00 32.97 190 VAL A N 1
ATOM 1425 C CA . VAL A 1 190 ? 88.769 9.875 7.474 1.00 32.63 190 VAL A CA 1
ATOM 1426 C C . VAL A 1 190 ? 90.259 10.182 7.421 1.00 30.67 190 VAL A C 1
ATOM 1427 O O . VAL A 1 190 ? 90.698 11.205 6.869 1.00 33.90 190 VAL A O 1
ATOM 1431 N N . ILE A 1 191 ? 91.022 9.285 7.999 1.00 30.16 191 ILE A N 1
ATOM 1432 C CA . ILE A 1 191 ? 92.437 9.504 8.201 1.00 30.85 191 ILE A CA 1
ATOM 1433 C C . ILE A 1 191 ? 93.271 8.600 7.313 1.00 35.42 191 ILE A C 1
ATOM 1434 O O . ILE A 1 191 ? 92.971 7.400 7.189 1.00 37.14 191 ILE A O 1
ATOM 1439 N N . HIS A 1 192 ? 94.315 9.167 6.710 1.00 30.35 192 HIS A N 1
ATOM 1440 C CA . HIS A 1 192 ? 95.191 8.404 5.827 1.00 32.27 192 HIS A CA 1
ATOM 1441 C C . HIS A 1 192 ? 96.629 8.539 6.275 1.00 32.13 192 HIS A C 1
ATOM 1442 O O . HIS A 1 192 ? 97.029 9.604 6.761 1.00 30.81 192 HIS A O 1
ATOM 1449 N N . GLY A 1 193 ? 97.397 7.460 6.104 1.00 29.70 193 GLY A N 1
ATOM 1450 C CA . GLY A 1 193 ? 98.823 7.491 6.395 1.00 29.75 193 GLY A CA 1
ATOM 1451 C C . GLY A 1 193 ? 99.531 7.152 5.099 1.00 26.21 193 GLY A C 1
ATOM 1452 O O . GLY A 1 193 ? 99.395 6.056 4.602 1.00 27.59 193 GLY A O 1
ATOM 1453 N N . TRP A 1 194 ? 100.287 8.093 4.563 1.00 24.79 194 TRP A N 1
ATOM 1454 C CA . TRP A 1 194 ? 100.953 7.891 3.276 1.00 28.76 194 TRP A CA 1
ATOM 1455 C C . TRP A 1 194 ? 102.431 8.165 3.438 1.00 30.40 194 TRP A C 1
ATOM 1456 O O . TRP A 1 194 ? 102.859 8.762 4.446 1.00 27.92 194 TRP A O 1
ATOM 1467 N N . VAL A 1 195 ? 103.234 7.705 2.480 1.00 29.33 195 VAL A N 1
ATOM 1468 C CA . VAL A 1 195 ? 104.662 7.960 2.542 1.00 27.37 195 VAL A CA 1
ATOM 1469 C C . VAL A 1 195 ? 105.118 8.285 1.135 1.00 31.55 195 VAL A C 1
ATOM 1470 O O . VAL A 1 195 ? 104.785 7.547 0.204 1.00 35.92 195 VAL A O 1
ATOM 1474 N N . PHE A 1 196 ? 105.837 9.399 0.981 1.00 28.67 196 PHE A N 1
ATOM 1475 C CA . PHE A 1 196 ? 106.370 9.832 -0.307 1.00 29.19 196 PHE A CA 1
ATOM 1476 C C . PHE A 1 196 ? 107.782 9.315 -0.475 1.00 30.98 196 PHE A C 1
ATOM 1477 O O . PHE A 1 196 ? 108.542 9.211 0.510 1.00 29.91 196 PHE A O 1
ATOM 1485 N N . ASN A 1 197 ? 108.139 8.998 -1.722 1.00 28.97 197 ASN A N 1
ATOM 1486 C CA . ASN A 1 197 ? 109.414 8.381 -2.025 1.00 30.89 197 ASN A CA 1
ATOM 1487 C C . ASN A 1 197 ? 110.090 9.280 -3.058 1.00 32.41 197 ASN A C 1
ATOM 1488 O O . ASN A 1 197 ? 109.664 9.325 -4.237 1.00 36.19 197 ASN A O 1
ATOM 1493 N N . PHE A 1 198 ? 111.128 9.993 -2.630 1.00 35.94 198 PHE A N 1
ATOM 1494 C CA . PHE A 1 198 ? 111.820 10.967 -3.467 1.00 42.43 198 PHE A CA 1
ATOM 1495 C C . PHE A 1 198 ? 112.551 10.300 -4.635 1.00 42.11 198 PHE A C 1
ATOM 1496 O O . PHE A 1 198 ? 112.977 10.983 -5.571 1.00 45.49 198 PHE A O 1
ATOM 1504 N N . ARG A 1 199 ? 112.724 8.981 -4.556 1.00 41.15 199 ARG A N 1
ATOM 1505 C CA . ARG A 1 199 ? 113.471 8.231 -5.563 1.00 48.06 199 ARG A CA 1
ATOM 1506 C C . ARG A 1 199 ? 112.698 8.011 -6.853 1.00 48.12 199 ARG A C 1
ATOM 1507 O O . ARG A 1 199 ? 113.302 7.948 -7.934 1.00 44.60 199 ARG A O 1
ATOM 1515 N N . ASP A 1 200 ? 111.377 7.857 -6.741 1.00 51.01 200 ASP A N 1
ATOM 1516 C CA . ASP A 1 200 ? 110.534 7.592 -7.916 1.00 51.43 200 ASP A CA 1
ATOM 1517 C C . ASP A 1 200 ? 109.337 8.531 -7.980 1.00 48.22 200 ASP A C 1
ATOM 1518 O O . ASP A 1 200 ? 108.545 8.483 -8.923 1.00 49.73 200 ASP A O 1
ATOM 1523 N N . GLY A 1 201 ? 109.205 9.369 -6.960 1.00 43.20 201 GLY A N 1
ATOM 1524 C CA . GLY A 1 201 ? 108.161 10.379 -6.918 1.00 44.22 201 GLY A CA 1
ATOM 1525 C C . GLY A 1 201 ? 106.779 9.857 -6.576 1.00 45.75 201 GLY A C 1
ATOM 1526 O O . GLY A 1 201 ? 105.792 10.594 -6.682 1.00 49.16 201 GLY A O 1
ATOM 1527 N N . LEU A 1 202 ? 106.706 8.611 -6.121 1.00 38.96 202 LEU A N 1
ATOM 1528 C CA . LEU A 1 202 ? 105.413 7.971 -5.926 1.00 41.99 202 LEU A CA 1
ATOM 1529 C C . LEU A 1 202 ? 104.931 8.083 -4.497 1.00 44.35 202 LEU A C 1
ATOM 1530 O O . LEU A 1 202 ? 105.733 7.992 -3.550 1.00 40.96 202 LEU A O 1
ATOM 1535 N N . LEU A 1 203 ? 103.623 8.282 -4.344 1.00 44.56 203 LEU A N 1
ATOM 1536 C CA . LEU A 1 203 ? 102.998 8.267 -3.023 1.00 41.08 203 LEU A CA 1
ATOM 1537 C C . LEU A 1 203 ? 102.599 6.846 -2.773 1.00 39.81 203 LEU A C 1
ATOM 1538 O O . LEU A 1 203 ? 102.106 6.165 -3.683 1.00 40.73 203 LEU A O 1
ATOM 1543 N N . LYS A 1 204 ? 102.780 6.382 -1.542 1.00 35.78 204 LYS A N 1
ATOM 1544 C CA . LYS A 1 204 ? 102.371 5.029 -1.201 1.00 39.89 204 LYS A CA 1
ATOM 1545 C C . LYS A 1 204 ? 101.391 5.118 -0.051 1.00 37.67 204 LYS A C 1
ATOM 1546 O O . LYS A 1 204 ? 101.580 5.918 0.856 1.00 37.88 204 LYS A O 1
ATOM 1552 N N . ASP A 1 205 ? 100.345 4.307 -0.108 1.00 38.14 205 ASP A N 1
ATOM 1553 C CA . ASP A 1 205 ? 99.361 4.256 0.960 1.00 38.17 205 ASP A CA 1
ATOM 1554 C C . ASP A 1 205 ? 99.784 3.150 1.942 1.00 36.44 205 ASP A C 1
ATOM 1555 O O . ASP A 1 205 ? 100.001 2.014 1.547 1.00 39.19 205 ASP A O 1
ATOM 1560 N N . LEU A 1 206 ? 99.902 3.493 3.218 1.00 36.76 206 LEU A N 1
ATOM 1561 C CA . LEU A 1 206 ? 100.228 2.507 4.246 1.00 38.56 206 LEU A CA 1
ATOM 1562 C C . LEU A 1 206 ? 98.982 1.763 4.660 1.00 43.31 206 LEU A C 1
ATOM 1563 O O . LEU A 1 206 ? 99.046 0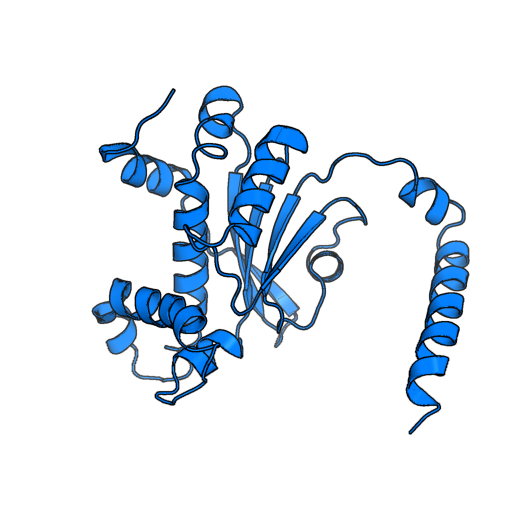.829 5.478 1.00 40.62 206 LEU A O 1
ATOM 1568 N N . ASN A 1 207 ? 97.852 2.153 4.066 1.00 44.02 207 ASN A N 1
ATOM 1569 C CA . ASN A 1 207 ? 96.583 1.466 4.302 1.00 44.82 207 ASN A CA 1
ATOM 1570 C C . ASN A 1 207 ? 96.309 1.362 5.791 1.00 44.36 207 ASN A C 1
ATOM 1571 O O . ASN A 1 207 ? 96.065 0.275 6.320 1.00 45.85 207 ASN A O 1
ATOM 1576 N N . VAL A 1 208 ? 96.385 2.512 6.448 1.00 41.81 208 VAL A N 1
ATOM 1577 C CA . VAL A 1 208 ? 96.136 2.630 7.881 1.00 46.22 208 VAL A CA 1
ATOM 1578 C C . VAL A 1 208 ? 94.706 2.188 8.192 1.00 54.49 208 VAL A C 1
ATOM 1579 O O . VAL A 1 208 ? 93.747 2.750 7.655 1.00 58.95 208 VAL A O 1
ATOM 1583 N N . ASP A 1 209 ? 94.559 1.172 9.036 1.00 52.69 209 ASP A N 1
ATOM 1584 C CA . ASP A 1 209 ? 93.234 0.632 9.324 1.00 55.23 209 ASP A CA 1
ATOM 1585 C C . ASP A 1 209 ? 92.516 1.551 10.303 1.00 55.17 209 ASP A C 1
ATOM 1586 O O . ASP A 1 209 ? 92.586 1.360 11.518 1.00 55.73 209 ASP A O 1
ATOM 1591 N N . PHE A 1 210 ? 91.823 2.546 9.758 1.00 55.90 210 PHE A N 1
ATOM 1592 C CA . PHE A 1 210 ? 91.309 3.670 10.537 1.00 55.11 210 PHE A CA 1
ATOM 1593 C C . PHE A 1 210 ? 90.257 3.263 11.572 1.00 56.43 210 PHE A C 1
ATOM 1594 O O . PHE A 1 210 ? 90.310 3.685 12.726 1.00 55.86 210 PHE A O 1
ATOM 1602 N N . GLU A 1 211 ? 89.329 2.414 11.159 1.00 60.64 211 GLU A N 1
ATOM 1603 C CA . GLU A 1 211 ? 88.252 1.964 12.035 1.00 62.96 211 GLU A CA 1
ATOM 1604 C C . GLU A 1 211 ? 88.746 1.196 13.272 1.00 56.81 211 GLU A C 1
ATOM 1605 O O . GLU A 1 211 ? 88.264 1.424 14.381 1.00 56.00 211 GLU A O 1
ATOM 1611 N N . THR A 1 212 ? 89.720 0.308 13.086 1.00 54.19 212 THR A N 1
ATOM 1612 C CA . THR A 1 212 ? 90.245 -0.491 14.197 1.00 50.50 212 THR A CA 1
ATOM 1613 C C . THR A 1 212 ? 91.088 0.332 15.175 1.00 48.30 212 THR A C 1
ATOM 1614 O O . THR A 1 212 ? 91.087 0.078 16.385 1.00 46.09 212 THR A O 1
ATOM 1618 N N . ILE A 1 213 ? 91.804 1.329 14.663 1.00 50.76 213 ILE A N 1
ATOM 1619 C CA . ILE A 1 213 ? 92.568 2.209 15.542 1.00 48.23 213 ILE A CA 1
ATOM 1620 C C . ILE A 1 213 ? 91.602 2.899 16.478 1.00 45.21 213 ILE A C 1
ATOM 1621 O O . ILE A 1 213 ? 91.818 2.950 17.695 1.00 45.09 213 ILE A O 1
ATOM 1626 N N . LEU A 1 214 ? 90.520 3.395 15.893 1.00 43.61 214 LEU A N 1
ATOM 1627 C CA . LEU A 1 214 ? 89.494 4.106 16.637 1.00 48.95 214 LEU A CA 1
ATOM 1628 C C . LEU A 1 214 ? 88.878 3.199 17.710 1.00 50.80 214 LEU A C 1
ATOM 1629 O O . LEU A 1 214 ? 88.660 3.635 18.850 1.00 50.55 214 LEU A O 1
ATOM 1634 N N . LYS A 1 215 ? 88.618 1.939 17.361 1.00 53.65 215 LYS A N 1
ATOM 1635 C CA . LYS A 1 215 ? 88.029 1.005 18.321 1.00 54.42 215 LYS A CA 1
ATOM 1636 C C . LYS A 1 215 ? 88.962 0.734 19.506 1.00 55.05 215 LYS A C 1
ATOM 1637 O O . LYS A 1 215 ? 88.507 0.668 20.654 1.00 51.46 215 LYS A O 1
ATOM 1643 N N . ASP A 1 216 ? 90.259 0.590 19.227 1.00 56.69 216 ASP A N 1
ATOM 1644 C CA . ASP A 1 216 ? 91.265 0.355 20.273 1.00 60.27 216 ASP A CA 1
ATOM 1645 C C . ASP A 1 216 ? 91.376 1.519 21.242 1.00 55.72 216 ASP A C 1
ATOM 1646 O O . ASP A 1 216 ? 91.446 1.329 22.462 1.00 54.64 216 ASP A O 1
ATOM 1651 N N . ILE A 1 217 ? 91.412 2.729 20.687 1.00 49.81 217 ILE A N 1
ATOM 1652 C CA . ILE A 1 217 ? 91.443 3.943 21.483 1.00 46.61 217 ILE A CA 1
ATOM 1653 C C . ILE A 1 217 ? 90.157 4.102 22.300 1.00 45.28 217 ILE A C 1
ATOM 1654 O O . ILE A 1 217 ? 90.190 4.617 23.415 1.00 44.24 217 ILE A O 1
ATOM 1659 N N . GLN A 1 218 ? 89.031 3.623 21.766 1.00 41.38 218 GLN A N 1
ATOM 1660 C CA . GLN A 1 218 ? 87.745 3.812 22.437 1.00 43.16 218 GLN A CA 1
ATOM 1661 C C . GLN A 1 218 ? 87.548 2.959 23.698 1.00 45.12 218 GLN A C 1
ATOM 1662 O O . GLN A 1 218 ? 86.620 3.201 24.458 1.00 51.11 218 GLN A O 1
ATOM 1668 N N . LYS A 1 219 ? 88.410 1.972 23.917 1.00 47.47 219 LYS A N 1
ATOM 1669 C CA . LYS A 1 219 ? 88.289 1.096 25.079 1.00 54.39 219 LYS A CA 1
ATOM 1670 C C . LYS A 1 219 ? 88.238 1.853 26.416 1.00 55.72 219 LYS A C 1
ATOM 1671 O O . LYS A 1 219 ? 87.555 1.428 27.351 1.00 59.11 219 LYS A O 1
ATOM 1677 N N . ILE A 1 220 ? 88.923 2.990 26.482 1.00 55.47 220 ILE A N 1
ATOM 1678 C CA . ILE A 1 220 ? 88.882 3.847 27.664 1.00 57.46 220 ILE A CA 1
ATOM 1679 C C . ILE A 1 220 ? 88.458 5.294 27.354 1.00 61.01 220 ILE A C 1
ATOM 1680 O O . ILE A 1 220 ? 88.249 6.099 28.272 1.00 64.85 220 ILE A O 1
ATOM 1685 N N . TYR A 1 221 ? 88.326 5.627 26.073 1.00 59.08 221 TYR A N 1
ATOM 1686 C CA . TYR A 1 221 ? 87.887 6.965 25.697 1.00 57.94 221 TYR A CA 1
ATOM 1687 C C . TYR A 1 221 ? 86.764 6.960 24.645 1.00 60.34 221 TYR A C 1
ATOM 1688 O O . TYR A 1 221 ? 86.938 7.485 23.539 1.00 56.23 221 TYR A O 1
ATOM 1697 N N . ASN A 1 222 ? 85.611 6.387 25.003 1.00 63.45 222 ASN A N 1
ATOM 1698 C CA . ASN A 1 222 ? 84.439 6.361 24.118 1.00 68.14 222 ASN A CA 1
ATOM 1699 C C . ASN A 1 222 ? 83.502 7.536 24.402 1.00 67.98 222 ASN A C 1
ATOM 1700 O O . ASN A 1 222 ? 82.818 7.569 25.430 1.00 66.74 222 ASN A O 1
ATOM 1705 N N . LEU A 1 223 ? 83.479 8.495 23.482 1.00 70.61 223 LEU A N 1
ATOM 1706 C CA . LEU A 1 223 ? 82.686 9.707 23.653 1.00 75.67 223 LEU A CA 1
ATOM 1707 C C . LEU A 1 223 ? 81.405 9.647 22.831 1.00 84.10 223 LEU A C 1
ATOM 1708 O O . LEU A 1 223 ? 81.213 8.735 22.023 1.00 85.33 223 LEU A O 1
ATOM 1713 N N . THR A 1 224 ? 80.527 10.620 23.059 1.00 91.75 224 THR A N 1
ATOM 1714 C CA . THR A 1 224 ? 79.388 10.861 22.178 1.00 96.71 224 THR A CA 1
ATOM 1715 C C . THR A 1 224 ? 79.518 12.262 21.578 1.00 97.31 224 THR A C 1
ATOM 1716 O O . THR A 1 224 ? 80.248 13.108 22.105 1.00 95.50 224 THR A O 1
#

InterPro domains:
  IPR001765 Carbonic anhydrase [PF00484] (110-261)
  IPR001765 Carbonic anhydrase [PTHR11002] (47-270)
  IPR001765 Carbonic anhydrase [SM00947] (103-266)
  IPR015892 Carbonic anhydrase, prokaryotic-like, conserved site [PS00704] (115-122)
  IPR015892 Carbonic anhydrase, prokaryotic-like, conserved site [PS00705] (155-175)
  IPR036874 Carbonic anhydrase superfamily [G3DSA:3.40.1050.10] (60-284)
  IPR036874 Carbonic anhydrase superfamily [SSF53056] (70-277)

Solvent-accessible surface area: 12483 Å² total; per-residue (Å²): 192,150,116,73,109,71,92,95,142,89,103,75,142,70,111,29,94,99,25,72,84,158,34,106,62,36,71,144,127,95,86,80,68,159,85,17,76,41,0,8,0,3,2,59,52,20,143,76,60,6,59,130,40,44,55,32,114,74,48,39,14,59,62,20,98,16,60,0,3,0,0,16,117,132,24,141,96,0,39,53,22,0,75,107,0,2,83,123,23,115,0,79,49,0,0,0,7,2,4,17,28,1,38,6,3,110,29,1,70,41,143,128,125,52,46,171,57,32,73,64,1,115,48,0,55,66,5,39,141,118,37,84,190,74,0,86,84,44,96,86,129,79,41,59,22,50,82,2,4,26,10,2,0,76,12,6,0,59,28,0,0,85,22,40,5,0,4,60,11,40,76,144,79,40,49,0,47,7,42,0,41,0,14,34,80,143,87,44,112,55,100,68,36,116,21,80,17,100,68,8,14,139,85,19,46,158,170,101,103,45,154

Secondary structure (DSSP, 8-state):
-THHHHHHHHHHHHHHHHHHHH-TTHHHHHHS-PPPSEEEEEETT-SS-HHHHH-PPTTSEEEEEETT----TT-HHHHHHHHHHHHTS--SEEEEEEETT-HHHHHHTS-S--TTHHHHHHHHHHHHHHTHHHHHH--SHHHHHHHHHHHHHHHHHHHHHTSHHHHHHHHHHS--EEEEEEEETTTTEEEE----HHHHHHHHHTT----

Radius of gyration: 19.16 Å; Cα contacts (8 Å, |Δi|>4): 302; chains: 1; bounding box: 47×48×47 Å

Sequence (211 aa):
LQETHDKVFENNKSWATEQVAKDPDFFKKLAAGQNPEYLWIGCSDSRIPAEQITGLQPGDAFVHRNIANLVCNTDLNVMSVIEYAVKHLKVKHIVVCGHYGCGGVKAAMTPKDLGLMNPWLRNIRDVYRLHEKELDAIADEEARYYERLVELNVYEQCRNVVKTAALQQQSYAENGFPVIHGWVFNFRDGLLKDLNVDFETILKDIQKIYNLT

Foldseek 3Di:
DVVVVVVVVVVVVVVVVVLCVVPVCLVVVVPDAQAAQEEEQEAPPDDDDPCVLPVPDPRNYDYDYYQLRADDVVPCVNLVVLLCCCPPSVHQEYEREYEQPRPLLVVLPDPDCPDPCPVVSVVLVVLCVVCVVVLVVDDDPSVSSVVSSQSRLLVRQLSSLLDPSQLVCCVVPVDRFYWRWYAYPVVSHIGTPPRVRVVSNVVSCPPPPDD

Nearest PDB structures (foldseek):
  4o1k-assembly1_A  TM=1.005E+00  e=7.854E-42  Sordaria macrospora
  7cxy-assembly1_B  TM=9.939E-01  e=3.861E-32  Aspergillus fumigatus Af293
  7cxx-assembly1_A  TM=9.723E-01  e=7.510E-33  Aspergillus fumigatus Af293
  7cxx-assembly1_B  TM=9.782E-01  e=4.110E-31  Aspergillus fumigatus Af293
  5bq1-assembly1_A  TM=9.523E-01  e=5.644E-23  Pseudomonas aeruginosa

B-factor: mean 48.7, std 21.0, range [20.51, 177.88]

Organism: Sordaria macrospora (NCBI:txid5147)

CATH classification: 3.40.1050.10